Protein AF-X0XR09-F1 (afdb_monomer_lite)

Radius of gyration: 20.94 Å; chains: 1; bounding box: 61×45×63 Å

Sequence (260 aa):
LYNPIGNLLRQELKAWDKKGAKKGKITGTVVIENHWRDGYEAGRTAYFVNPGGDLATLKDAYELSYGNVVGFDKKANARVAIRVLTRDGDKAYDKEEVYDSVGRMLNQYIDATDDEGKKIGTVGIRVYYKSQNLGKRGYEEGRESYFIYEEEVVEDGKPVKKVKTTKLSEGQVVSWKDGNPLVRIDVYIKDRDESGKVKMEEGKPKYKILYSKVELYNTIGQLLSQEVPTEKYRKDKDGNKVSTIDERGKITGEKVMLDV

Secondary structure (DSSP, 8-state):
-B-TTS-B-EEEEEEE-TTHHHHSPEEEEEEEEEEEETTEEEEEEEEEEEEEEETTTTEEEEEEEEEEEEEE-TT-PEEEEEEEE-TTS-EEEEEEEEE-TTS-EEEEEEEEE-TTS-EEEEEEEEEEEEPPSSSSPPEEEEEEEEEEEEEEEEETTEEEEEEEEEEEEEEEEEEEETTEEEEEEEEEEE-B-TTSPBPEETTEE-EEEEEEEEEEE-TTS-EEEEEEE-HHHH--TTS---PPBPTTSPBPS-EEEEE-

Structure (mmCIF, N/CA/C/O backbone):
data_AF-X0XR09-F1
#
_entry.id   AF-X0XR09-F1
#
loop_
_atom_site.group_PDB
_atom_site.id
_atom_site.type_symbol
_atom_site.label_atom_id
_atom_site.label_alt_id
_atom_site.label_comp_id
_atom_site.label_asym_id
_atom_site.label_entity_id
_atom_site.label_seq_id
_atom_site.pdbx_PDB_ins_code
_atom_site.Cartn_x
_atom_site.Cartn_y
_atom_site.Cartn_z
_atom_site.occupancy
_atom_site.B_iso_or_equiv
_atom_site.auth_seq_id
_atom_site.auth_comp_id
_atom_site.auth_asym_id
_atom_site.auth_atom_id
_atom_site.pdbx_PDB_model_num
ATOM 1 N N . LEU A 1 1 ? 10.566 3.282 -20.036 1.00 56.25 1 LEU A N 1
ATOM 2 C CA . LEU A 1 1 ? 10.217 3.115 -21.461 1.00 56.25 1 LEU A CA 1
ATOM 3 C C . LEU A 1 1 ? 8.793 3.598 -21.683 1.00 56.25 1 LEU A C 1
ATOM 5 O O . LEU A 1 1 ? 7.912 3.181 -20.938 1.00 56.25 1 LEU A O 1
ATOM 9 N N . TYR A 1 2 ? 8.581 4.463 -22.671 1.00 56.25 2 TYR A N 1
ATOM 10 C CA . TYR A 1 2 ? 7.256 4.950 -23.060 1.00 56.25 2 TYR A CA 1
ATOM 11 C C . TYR A 1 2 ? 6.956 4.551 -24.509 1.00 56.25 2 TYR A C 1
ATOM 13 O O . TYR A 1 2 ? 7.891 4.409 -25.298 1.00 56.25 2 TYR A O 1
ATOM 21 N N . ASN A 1 3 ? 5.683 4.364 -24.859 1.00 53.25 3 ASN A N 1
ATOM 22 C CA . ASN A 1 3 ? 5.268 4.179 -26.251 1.00 53.25 3 ASN A CA 1
ATOM 23 C C . ASN A 1 3 ? 5.205 5.539 -26.994 1.00 53.25 3 ASN A C 1
ATOM 25 O O . ASN A 1 3 ? 5.297 6.591 -26.353 1.00 53.25 3 ASN A O 1
ATOM 29 N N . PRO A 1 4 ? 5.020 5.552 -28.330 1.00 45.97 4 PRO A N 1
ATOM 30 C CA . PRO A 1 4 ? 5.002 6.786 -29.126 1.00 45.97 4 PRO A CA 1
ATOM 31 C C . PRO A 1 4 ? 3.906 7.797 -28.759 1.00 45.97 4 PRO A C 1
ATOM 33 O O . PRO A 1 4 ? 4.033 8.970 -29.093 1.00 45.97 4 PRO A O 1
ATOM 36 N N . ILE A 1 5 ? 2.846 7.362 -28.072 1.00 53.16 5 ILE A N 1
ATOM 37 C CA . ILE A 1 5 ? 1.746 8.225 -27.613 1.00 53.16 5 ILE A CA 1
ATOM 38 C C . ILE A 1 5 ? 1.891 8.638 -26.138 1.00 53.16 5 ILE A C 1
ATOM 40 O O . ILE A 1 5 ? 0.991 9.258 -25.583 1.00 53.16 5 ILE A O 1
ATOM 44 N N . GLY A 1 6 ? 3.033 8.335 -25.506 1.00 45.25 6 GLY A N 1
ATOM 45 C CA . GLY A 1 6 ? 3.374 8.804 -24.161 1.00 45.25 6 GLY A CA 1
ATOM 46 C C . GLY A 1 6 ? 2.917 7.904 -23.011 1.00 45.25 6 GLY A C 1
ATOM 47 O O . GLY A 1 6 ? 2.983 8.324 -21.856 1.00 45.25 6 GLY A O 1
ATOM 48 N N . ASN A 1 7 ? 2.509 6.663 -23.282 1.00 51.28 7 ASN A N 1
ATOM 49 C CA . ASN A 1 7 ? 2.134 5.705 -22.241 1.00 51.28 7 ASN A CA 1
ATOM 50 C C . ASN A 1 7 ? 3.367 5.019 -21.653 1.00 51.28 7 ASN A C 1
ATOM 52 O O . ASN A 1 7 ? 4.226 4.553 -22.403 1.00 51.28 7 ASN A O 1
ATOM 56 N N . LEU A 1 8 ? 3.451 4.914 -20.323 1.00 61.66 8 LEU A N 1
ATOM 57 C CA . LEU A 1 8 ? 4.518 4.165 -19.657 1.00 61.66 8 LEU A CA 1
ATOM 58 C C . LEU A 1 8 ? 4.340 2.673 -19.965 1.00 61.66 8 LEU A C 1
ATOM 60 O O . LEU A 1 8 ? 3.347 2.080 -19.551 1.00 61.66 8 LEU A O 1
ATOM 64 N N . LEU A 1 9 ? 5.293 2.086 -20.690 1.00 66.50 9 LEU A N 1
ATOM 65 C CA . LEU A 1 9 ? 5.320 0.658 -21.024 1.00 66.50 9 LEU A CA 1
ATOM 66 C C . LEU A 1 9 ? 6.098 -0.150 -19.995 1.00 66.50 9 LEU A C 1
ATOM 68 O O . LEU A 1 9 ? 5.726 -1.264 -19.657 1.00 66.50 9 LEU A O 1
ATOM 72 N N . ARG A 1 10 ? 7.214 0.408 -19.527 1.00 75.88 10 ARG A N 1
ATOM 73 C CA . ARG A 1 10 ? 8.122 -0.298 -18.633 1.00 75.88 10 ARG A CA 1
ATOM 74 C C . ARG A 1 10 ? 8.880 0.664 -17.749 1.00 75.88 10 ARG A C 1
ATOM 76 O O . ARG A 1 10 ? 9.359 1.702 -18.217 1.00 75.88 10 ARG A O 1
ATOM 83 N N . GLN A 1 11 ? 9.028 0.304 -16.489 1.00 73.31 11 GLN A N 1
ATOM 84 C CA . GLN A 1 11 ? 9.814 1.029 -15.511 1.00 73.31 11 GLN A CA 1
ATOM 85 C C . GLN A 1 11 ? 10.859 0.101 -14.910 1.00 73.31 11 GLN A C 1
ATOM 87 O O . GLN A 1 11 ? 10.586 -1.059 -14.634 1.00 73.31 11 GLN A O 1
ATOM 92 N N . GLU A 1 12 ? 12.056 0.633 -14.698 1.00 79.19 12 GLU A N 1
ATOM 93 C CA . GLU A 1 12 ? 13.165 -0.097 -14.098 1.00 79.19 12 GLU A CA 1
ATOM 94 C C . GLU A 1 12 ? 13.654 0.689 -12.890 1.00 79.19 12 GLU A C 1
ATOM 96 O O . GLU A 1 12 ? 13.936 1.888 -12.977 1.00 79.19 12 GLU A O 1
ATOM 101 N N . LEU A 1 13 ? 13.710 0.019 -11.747 1.00 70.31 13 LEU A N 1
ATOM 102 C CA . LEU A 1 13 ? 14.034 0.602 -10.457 1.00 70.31 13 LEU A CA 1
ATOM 103 C C . LEU A 1 13 ? 15.152 -0.208 -9.828 1.00 70.31 13 LEU A C 1
ATOM 105 O O . LEU A 1 13 ? 14.988 -1.378 -9.497 1.00 70.31 13 LEU A O 1
ATOM 109 N N . LYS A 1 14 ? 16.308 0.422 -9.644 1.00 74.94 14 LYS A N 1
ATOM 110 C CA . LYS A 1 14 ? 17.434 -0.221 -8.967 1.00 74.94 14 LYS A CA 1
ATOM 111 C C . LYS A 1 14 ? 17.069 -0.469 -7.505 1.00 74.94 14 LYS A C 1
ATOM 113 O O . LYS A 1 14 ? 16.746 0.481 -6.790 1.00 74.94 14 LYS A O 1
ATOM 118 N N . ALA A 1 15 ? 17.158 -1.724 -7.081 1.00 73.19 15 ALA A N 1
ATOM 119 C CA . ALA A 1 15 ? 17.123 -2.101 -5.679 1.00 73.19 15 ALA A CA 1
ATOM 120 C C . ALA A 1 15 ? 18.530 -1.935 -5.102 1.00 73.19 15 ALA A C 1
ATOM 122 O O . ALA A 1 15 ? 19.523 -2.309 -5.732 1.00 73.19 15 ALA A O 1
ATOM 123 N N . TRP A 1 16 ? 18.620 -1.334 -3.923 1.00 68.50 16 TRP A N 1
ATOM 124 C CA . TRP A 1 16 ? 19.886 -1.059 -3.255 1.00 68.50 16 TRP A CA 1
ATOM 125 C C . TRP A 1 16 ? 19.949 -1.840 -1.955 1.00 68.50 16 TRP A C 1
ATOM 127 O O . TRP A 1 16 ? 18.923 -2.105 -1.335 1.00 68.50 16 TRP A O 1
ATOM 137 N N . ASP A 1 17 ? 21.160 -2.173 -1.519 1.00 67.56 17 ASP A N 1
ATOM 138 C CA . ASP A 1 17 ? 21.355 -2.628 -0.149 1.00 67.56 17 ASP A CA 1
ATOM 139 C C . ASP A 1 17 ? 20.977 -1.521 0.858 1.00 67.56 17 ASP A C 1
ATOM 141 O O . ASP A 1 17 ? 20.747 -0.359 0.506 1.00 67.56 17 ASP A O 1
ATOM 145 N N . LYS A 1 18 ? 20.980 -1.872 2.145 1.00 63.62 18 LYS A N 1
ATOM 146 C CA . LYS A 1 18 ? 20.643 -0.979 3.266 1.00 63.62 18 LYS A CA 1
ATOM 147 C C . LYS A 1 18 ? 21.401 0.355 3.326 1.00 63.62 18 LYS A C 1
ATOM 149 O O . LYS A 1 18 ? 21.027 1.250 4.080 1.00 63.62 18 LYS A O 1
ATOM 154 N N . LYS A 1 19 ? 22.494 0.527 2.572 1.00 55.22 19 LYS A N 1
ATOM 155 C CA . LYS A 1 19 ? 23.235 1.799 2.499 1.00 55.22 19 LYS A CA 1
ATOM 156 C C . LYS A 1 19 ? 22.642 2.770 1.465 1.00 55.22 19 LYS A C 1
ATOM 158 O O . LYS A 1 19 ? 23.077 3.924 1.416 1.00 55.22 19 LYS A O 1
ATOM 163 N N . GLY A 1 20 ? 21.656 2.334 0.677 1.00 54.81 20 GLY A N 1
ATOM 164 C CA . GLY A 1 20 ? 20.856 3.152 -0.236 1.00 54.81 20 GLY A CA 1
ATOM 165 C C . GLY A 1 20 ? 21.595 3.628 -1.492 1.00 54.81 20 GLY A C 1
ATOM 166 O O . GLY A 1 20 ? 22.766 3.335 -1.706 1.00 54.81 20 GLY A O 1
ATOM 167 N N . ALA A 1 21 ? 20.926 4.426 -2.327 1.00 56.56 21 ALA A N 1
ATOM 168 C CA . ALA A 1 21 ? 21.396 4.770 -3.676 1.00 56.56 21 ALA A CA 1
ATOM 169 C C . ALA A 1 21 ? 22.737 5.527 -3.766 1.00 56.56 21 ALA A C 1
ATOM 171 O O . ALA A 1 21 ? 23.396 5.490 -4.802 1.00 56.56 21 ALA A O 1
ATOM 172 N N . LYS A 1 22 ? 23.157 6.226 -2.702 1.00 59.97 22 LYS A N 1
ATOM 173 C CA . LYS A 1 22 ? 24.399 7.026 -2.697 1.00 59.97 22 LYS A CA 1
ATOM 174 C C . LYS A 1 22 ? 25.649 6.246 -2.288 1.00 59.97 22 LYS A C 1
ATOM 176 O O . LYS A 1 22 ? 26.751 6.662 -2.631 1.00 59.97 22 LYS A O 1
ATOM 181 N N . LYS A 1 23 ? 25.501 5.189 -1.483 1.00 66.75 23 LYS A N 1
ATOM 182 C CA . LYS A 1 23 ? 26.629 4.465 -0.857 1.00 66.75 23 LYS A CA 1
ATOM 183 C C . LYS A 1 23 ? 26.480 2.942 -0.880 1.00 66.75 23 LYS A C 1
ATOM 185 O O . LYS A 1 23 ? 27.402 2.238 -0.465 1.00 66.75 23 LYS A O 1
ATOM 190 N N . GLY A 1 24 ? 25.321 2.450 -1.289 1.00 69.38 24 GLY A N 1
ATOM 191 C CA . GLY A 1 24 ? 24.991 1.039 -1.360 1.00 69.38 24 GLY A CA 1
ATOM 192 C C . GLY A 1 24 ? 25.352 0.420 -2.688 1.00 69.38 24 GLY A C 1
ATOM 193 O O . GLY A 1 24 ? 25.608 1.099 -3.684 1.00 69.38 24 GLY A O 1
ATOM 194 N N . LYS A 1 25 ? 25.388 -0.905 -2.682 1.00 79.81 25 LYS A N 1
ATOM 195 C CA . LYS A 1 25 ? 25.493 -1.702 -3.894 1.00 79.81 25 LYS A CA 1
ATOM 196 C C . LYS A 1 25 ? 24.094 -1.996 -4.418 1.00 79.81 25 LYS A C 1
ATOM 198 O O . LYS A 1 25 ? 23.149 -2.135 -3.643 1.00 79.81 25 LYS A O 1
ATOM 203 N N . ILE A 1 26 ? 23.978 -2.092 -5.737 1.00 76.94 26 ILE A N 1
ATOM 204 C CA . ILE A 1 26 ? 22.752 -2.560 -6.380 1.00 76.94 26 ILE A CA 1
ATOM 205 C C . ILE A 1 26 ? 22.590 -4.043 -6.034 1.00 76.94 26 ILE A C 1
ATOM 207 O O . ILE A 1 26 ? 23.489 -4.841 -6.301 1.00 76.94 26 ILE A O 1
ATOM 211 N N . THR A 1 27 ? 21.463 -4.393 -5.425 1.00 80.44 27 THR A N 1
ATOM 212 C CA . THR A 1 27 ? 21.096 -5.765 -5.034 1.00 80.44 27 THR A CA 1
ATOM 213 C C . THR A 1 27 ? 20.155 -6.426 -6.030 1.00 80.44 27 THR A C 1
ATOM 215 O O . THR A 1 27 ? 19.880 -7.613 -5.903 1.00 80.44 27 THR A O 1
ATOM 218 N N . GLY A 1 28 ? 19.707 -5.686 -7.041 1.00 82.56 28 GLY A N 1
ATOM 219 C CA . GLY A 1 28 ? 18.888 -6.164 -8.146 1.00 82.56 28 GLY A CA 1
ATOM 220 C C . GLY A 1 28 ? 18.175 -5.002 -8.826 1.00 82.56 28 GLY A C 1
ATOM 221 O O . GLY A 1 28 ? 18.440 -3.833 -8.535 1.00 82.56 28 GLY A O 1
ATOM 222 N N . THR A 1 29 ? 17.260 -5.312 -9.734 1.00 80.44 29 THR A N 1
ATOM 223 C CA . THR A 1 29 ? 16.406 -4.315 -10.386 1.00 80.44 29 THR A CA 1
ATOM 224 C C . THR A 1 29 ? 14.967 -4.789 -10.361 1.00 80.44 29 THR A C 1
ATOM 226 O O . THR A 1 29 ? 14.661 -5.868 -10.855 1.00 80.44 29 THR A O 1
ATOM 229 N N . VAL A 1 30 ? 14.074 -3.971 -9.815 1.00 77.50 30 VAL A N 1
ATOM 230 C CA . VAL A 1 30 ? 12.638 -4.167 -9.974 1.00 77.50 30 VAL A CA 1
ATOM 231 C C . VAL A 1 30 ? 12.240 -3.661 -11.354 1.00 77.50 30 VAL A C 1
ATOM 233 O O . VAL A 1 30 ? 12.481 -2.499 -11.688 1.00 77.50 30 VAL A O 1
ATOM 236 N N . VAL A 1 31 ? 11.634 -4.528 -12.154 1.00 78.88 31 VAL A N 1
ATOM 237 C CA . VAL A 1 31 ? 11.077 -4.195 -13.463 1.00 78.88 31 VAL A CA 1
ATOM 238 C C . VAL A 1 31 ? 9.565 -4.236 -13.357 1.00 78.88 31 VAL A C 1
ATOM 240 O O . VAL A 1 31 ? 9.016 -5.232 -12.912 1.00 78.88 31 VAL A O 1
ATOM 243 N N . ILE A 1 32 ? 8.892 -3.169 -13.770 1.00 78.25 32 ILE A N 1
ATOM 244 C CA . ILE A 1 32 ? 7.433 -3.110 -13.861 1.00 78.25 32 ILE A CA 1
ATOM 245 C C . ILE A 1 32 ? 7.075 -2.962 -15.331 1.00 78.25 32 ILE A C 1
ATOM 247 O O . ILE A 1 32 ? 7.501 -2.001 -15.970 1.00 78.25 32 ILE A O 1
ATOM 251 N N . GLU A 1 33 ? 6.301 -3.897 -15.856 1.00 82.75 33 GLU A N 1
ATOM 252 C CA . GLU A 1 33 ? 5.781 -3.884 -17.217 1.00 82.75 33 GLU A CA 1
ATOM 253 C C . GLU A 1 33 ? 4.290 -3.583 -17.182 1.00 82.75 33 GLU A C 1
ATOM 255 O O . GLU A 1 33 ? 3.526 -4.268 -16.505 1.00 82.75 33 GLU A O 1
ATOM 260 N N . ASN A 1 34 ? 3.882 -2.546 -17.904 1.00 76.88 34 ASN A N 1
ATOM 261 C CA . ASN A 1 34 ? 2.489 -2.152 -18.026 1.00 76.88 34 ASN A CA 1
ATOM 262 C C . ASN A 1 34 ? 1.914 -2.738 -19.311 1.00 76.88 34 ASN A C 1
ATOM 264 O O . ASN A 1 34 ? 2.430 -2.514 -20.409 1.00 76.88 34 ASN A O 1
ATOM 268 N N . HIS A 1 35 ? 0.791 -3.425 -19.169 1.00 81.88 35 HIS A N 1
ATOM 269 C CA . HIS A 1 35 ? 0.040 -4.010 -20.267 1.00 81.88 35 HIS A CA 1
ATOM 270 C C . HIS A 1 35 ? -1.008 -3.008 -20.723 1.00 81.88 35 HIS A C 1
ATOM 272 O O . HIS A 1 35 ? -1.754 -2.484 -19.902 1.00 81.88 35 HIS A O 1
ATOM 278 N N . TRP A 1 36 ? -1.082 -2.739 -22.025 1.00 74.62 36 TRP A N 1
ATOM 279 C CA . TRP A 1 36 ? -2.038 -1.794 -22.603 1.00 74.62 36 TRP A CA 1
ATOM 280 C C . TRP A 1 36 ? -2.974 -2.513 -23.571 1.00 74.62 36 TRP A C 1
ATOM 282 O O . TRP A 1 36 ? -2.530 -3.328 -24.379 1.00 74.62 36 TRP A O 1
ATOM 292 N N . ARG A 1 37 ? -4.265 -2.184 -23.514 1.00 74.19 37 ARG A N 1
ATOM 293 C CA . ARG A 1 37 ? -5.287 -2.654 -24.456 1.00 74.19 37 ARG A CA 1
ATOM 294 C C . ARG A 1 37 ? -6.179 -1.475 -24.834 1.00 74.19 37 ARG A C 1
ATOM 296 O O . ARG A 1 37 ? -6.610 -0.727 -23.965 1.00 74.19 37 ARG A O 1
ATOM 303 N N . ASP A 1 38 ? -6.404 -1.292 -26.133 1.00 74.25 38 ASP A N 1
ATOM 304 C CA . ASP A 1 38 ? -7.306 -0.272 -26.691 1.00 74.25 38 ASP A CA 1
ATOM 305 C C . ASP A 1 38 ? -7.059 1.160 -26.174 1.00 74.25 38 ASP A C 1
ATOM 307 O O . ASP A 1 38 ? -7.982 1.947 -25.999 1.00 74.25 38 ASP A O 1
ATOM 311 N N . GLY A 1 39 ? -5.792 1.508 -25.920 1.00 63.88 39 GLY A N 1
ATOM 312 C CA . GLY A 1 39 ? -5.396 2.842 -25.453 1.00 63.88 39 GLY A CA 1
ATOM 313 C C . GLY A 1 39 ? -5.453 3.055 -23.935 1.00 63.88 39 GLY A C 1
ATOM 314 O O . GLY A 1 39 ? -5.086 4.138 -23.485 1.00 63.88 39 GLY A O 1
ATOM 315 N N . TYR A 1 40 ? -5.817 2.039 -23.147 1.00 66.00 40 TYR A N 1
ATOM 316 C CA . TYR A 1 40 ? -5.866 2.096 -21.679 1.00 66.00 40 TYR A CA 1
ATOM 317 C C . TYR A 1 40 ? -4.925 1.064 -21.039 1.00 66.00 40 TYR A C 1
ATOM 319 O O . TYR A 1 40 ? -4.637 0.022 -21.636 1.00 66.00 40 TYR A O 1
ATOM 327 N N . GLU A 1 41 ? -4.425 1.350 -19.830 1.00 68.50 41 GLU A N 1
ATOM 328 C CA . GLU A 1 41 ? -3.675 0.368 -19.036 1.00 68.50 41 GLU A CA 1
ATOM 329 C C . GLU A 1 41 ? -4.635 -0.778 -18.696 1.00 68.50 41 GLU A C 1
ATOM 331 O O . GLU A 1 41 ? -5.680 -0.559 -18.095 1.00 68.50 41 GLU A O 1
ATOM 336 N N . ALA A 1 42 ? -4.314 -1.988 -19.136 1.00 77.19 42 ALA A N 1
ATOM 337 C CA . ALA A 1 42 ? -5.084 -3.205 -18.906 1.00 77.19 42 ALA A CA 1
ATOM 338 C C . ALA A 1 42 ? -4.586 -3.972 -17.675 1.00 77.19 42 ALA A C 1
ATOM 340 O O . ALA A 1 42 ? -5.335 -4.745 -17.077 1.00 77.19 42 ALA A O 1
ATOM 341 N N . GLY A 1 43 ? -3.333 -3.753 -17.282 1.00 79.44 43 GLY A N 1
ATOM 342 C CA . GLY A 1 43 ? -2.713 -4.431 -16.158 1.00 79.44 43 GLY A CA 1
ATOM 343 C C . GLY A 1 43 ? -1.237 -4.097 -16.022 1.00 79.44 43 GLY A C 1
ATOM 344 O O . GLY A 1 43 ? -0.688 -3.306 -16.788 1.00 79.44 43 GLY A O 1
ATOM 345 N N . ARG A 1 44 ? -0.584 -4.737 -15.056 1.00 83.88 44 ARG A N 1
ATOM 346 C CA . ARG A 1 44 ? 0.859 -4.622 -14.842 1.00 83.88 44 ARG A CA 1
ATOM 347 C C . ARG A 1 44 ? 1.437 -5.899 -14.260 1.00 83.88 44 ARG A C 1
ATOM 349 O O . ARG A 1 44 ? 0.766 -6.571 -13.481 1.00 83.88 44 ARG A O 1
ATOM 356 N N . THR A 1 45 ? 2.694 -6.169 -14.567 1.00 87.25 45 THR A N 1
ATOM 357 C CA . THR A 1 45 ? 3.475 -7.224 -13.920 1.00 87.25 45 THR A CA 1
ATOM 358 C C . THR A 1 45 ? 4.767 -6.633 -13.386 1.00 87.25 45 THR A C 1
ATOM 360 O O . THR A 1 45 ? 5.394 -5.807 -14.041 1.00 87.25 45 THR A O 1
ATOM 363 N N . ALA A 1 46 ? 5.150 -7.015 -12.174 1.00 84.81 46 ALA A N 1
ATOM 364 C CA . ALA A 1 46 ? 6.397 -6.610 -11.553 1.00 84.81 46 ALA A CA 1
ATOM 365 C C . ALA A 1 46 ? 7.298 -7.827 -11.364 1.00 84.81 46 ALA A C 1
ATOM 367 O O . ALA A 1 46 ? 6.842 -8.875 -10.917 1.00 84.81 46 ALA A O 1
ATOM 368 N N . TYR A 1 47 ? 8.581 -7.651 -11.639 1.00 87.44 47 TYR A N 1
ATOM 369 C CA . TYR A 1 47 ? 9.631 -8.652 -11.525 1.00 87.44 47 TYR A CA 1
ATOM 370 C C . TYR A 1 47 ? 10.783 -8.097 -10.698 1.00 87.44 47 TYR A C 1
ATOM 372 O O . TYR A 1 47 ? 11.047 -6.895 -10.725 1.00 87.44 47 TYR A O 1
ATOM 380 N N . PHE A 1 48 ? 11.513 -8.970 -10.015 1.00 85.06 48 PHE A N 1
ATOM 381 C CA . PHE A 1 48 ? 12.825 -8.662 -9.466 1.00 85.06 48 PHE A CA 1
ATOM 382 C C . PHE A 1 48 ? 13.889 -9.401 -10.269 1.00 85.06 48 PHE A C 1
ATOM 384 O O . PHE A 1 48 ? 13.928 -10.628 -10.268 1.00 85.06 48 PHE A O 1
ATOM 391 N N . VAL A 1 49 ? 14.767 -8.654 -10.928 1.00 88.56 49 VAL A N 1
ATOM 392 C CA . VAL A 1 49 ? 15.911 -9.175 -11.680 1.00 88.56 49 VAL A CA 1
ATOM 393 C C . VAL A 1 49 ? 17.139 -9.164 -10.775 1.00 88.56 49 VAL A C 1
ATOM 395 O O . VAL A 1 49 ? 17.520 -8.112 -10.248 1.00 88.56 49 VAL A O 1
ATOM 398 N N . ASN A 1 50 ? 17.762 -10.328 -10.580 1.00 88.06 50 ASN A N 1
ATOM 399 C CA . ASN A 1 50 ? 18.945 -10.460 -9.730 1.00 88.06 50 ASN A CA 1
ATOM 400 C C . ASN A 1 50 ? 20.158 -9.684 -10.292 1.00 88.06 50 ASN A C 1
ATOM 402 O O . ASN A 1 50 ? 20.216 -9.394 -11.491 1.00 88.06 50 ASN A O 1
ATOM 406 N N . PRO A 1 51 ? 21.165 -9.350 -9.460 1.00 86.69 51 PRO A N 1
ATOM 407 C CA . PRO A 1 51 ? 22.406 -8.746 -9.936 1.00 86.69 51 PRO A CA 1
ATOM 408 C C . PRO A 1 51 ? 23.070 -9.617 -11.006 1.00 86.69 51 PRO A C 1
ATOM 410 O O . PRO A 1 51 ? 23.355 -10.785 -10.763 1.00 86.69 51 PRO A O 1
ATOM 413 N N . GLY A 1 52 ? 23.333 -9.038 -12.179 1.00 84.44 52 GLY A N 1
ATOM 414 C CA . GLY A 1 52 ? 23.909 -9.756 -13.322 1.00 84.44 52 GLY A CA 1
ATOM 415 C C . GLY A 1 52 ? 22.888 -10.438 -14.241 1.00 84.44 52 GLY A C 1
ATOM 416 O O . GLY A 1 52 ? 23.292 -10.932 -15.290 1.00 84.44 52 GLY A O 1
ATOM 417 N N . GLY A 1 53 ? 21.597 -10.423 -13.892 1.00 86.75 53 GLY A N 1
ATOM 418 C CA . GLY A 1 53 ? 20.513 -10.845 -14.780 1.00 86.75 53 GLY A CA 1
ATOM 419 C C . GLY A 1 53 ? 20.300 -9.877 -15.949 1.00 86.75 53 GLY A C 1
ATOM 420 O O . GLY A 1 53 ? 20.721 -8.716 -15.908 1.00 86.75 53 GLY A O 1
ATOM 421 N N . ASP A 1 54 ? 19.639 -10.355 -17.001 1.00 89.44 54 ASP A N 1
ATOM 422 C CA . ASP A 1 54 ? 19.345 -9.554 -18.192 1.00 89.44 54 ASP A CA 1
ATOM 423 C C . ASP A 1 54 ? 17.978 -8.886 -18.051 1.00 89.44 54 ASP A C 1
ATOM 425 O O . ASP A 1 54 ? 16.941 -9.546 -17.998 1.00 89.44 54 ASP A O 1
ATOM 429 N N . LEU A 1 55 ? 17.978 -7.554 -18.019 1.00 87.88 55 LEU A N 1
ATOM 430 C CA . LEU A 1 55 ? 16.758 -6.763 -17.933 1.00 87.88 55 LEU A CA 1
ATOM 431 C C . LEU A 1 55 ? 15.875 -6.971 -19.167 1.00 87.88 55 LEU A C 1
ATOM 433 O O . LEU A 1 55 ? 14.666 -7.121 -19.013 1.00 87.88 55 LEU A O 1
ATOM 437 N N . ALA A 1 56 ? 16.440 -7.005 -20.374 1.00 84.81 56 ALA A N 1
ATOM 438 C CA . ALA A 1 56 ? 15.654 -7.037 -21.605 1.00 84.81 56 ALA A CA 1
ATOM 439 C C . ALA A 1 56 ? 14.858 -8.340 -21.748 1.00 84.81 56 ALA A C 1
ATOM 441 O O . ALA A 1 56 ? 13.714 -8.314 -22.193 1.00 84.81 56 ALA A O 1
ATOM 442 N N . THR A 1 57 ? 15.453 -9.462 -21.341 1.00 88.94 57 THR A N 1
ATOM 443 C CA . THR A 1 57 ? 14.836 -10.794 -21.423 1.00 88.94 57 THR A CA 1
ATOM 444 C C . THR A 1 57 ? 14.249 -11.284 -20.099 1.00 88.94 57 THR A C 1
ATOM 446 O O . THR A 1 57 ? 13.672 -12.367 -20.063 1.00 88.94 57 THR A O 1
ATOM 449 N N . LEU A 1 58 ? 14.390 -10.506 -19.016 1.00 88.50 58 LEU A N 1
ATOM 450 C CA . LEU A 1 58 ? 14.051 -10.899 -17.642 1.00 88.50 58 LEU A CA 1
ATOM 451 C C . LEU A 1 58 ? 14.744 -12.202 -17.200 1.00 88.50 58 LEU A C 1
ATOM 453 O O . LEU A 1 58 ? 14.223 -12.958 -16.380 1.00 88.50 58 LEU A O 1
ATOM 457 N N . LYS A 1 59 ? 15.943 -12.474 -17.729 1.00 90.25 59 LYS A N 1
ATOM 458 C CA . LYS A 1 59 ? 16.737 -13.634 -17.317 1.00 90.25 59 LYS A CA 1
ATOM 459 C C . LYS A 1 59 ? 17.180 -13.474 -15.862 1.00 90.25 59 LYS A C 1
ATOM 461 O O . LYS A 1 59 ? 17.627 -12.400 -15.462 1.00 90.25 59 LYS A O 1
ATOM 466 N N . ASP A 1 60 ? 17.100 -14.566 -15.103 1.00 88.62 60 ASP A N 1
ATOM 467 C CA . ASP A 1 60 ? 17.388 -14.616 -13.664 1.00 88.62 60 ASP A CA 1
ATOM 468 C C . ASP A 1 60 ? 16.495 -13.667 -12.845 1.00 88.62 60 ASP A C 1
ATOM 470 O O . ASP A 1 60 ? 16.920 -13.096 -11.834 1.00 88.62 60 ASP A O 1
ATOM 474 N N . ALA A 1 61 ? 15.247 -13.498 -13.289 1.00 89.75 61 ALA A N 1
ATOM 475 C CA . ALA A 1 61 ? 14.213 -12.765 -12.579 1.00 89.75 61 ALA A CA 1
ATOM 476 C C . ALA A 1 61 ? 13.198 -13.700 -11.910 1.00 89.75 61 ALA A C 1
ATOM 478 O O . ALA A 1 61 ? 12.995 -14.832 -12.347 1.00 89.75 61 ALA A O 1
ATOM 479 N N . TYR A 1 62 ? 12.527 -13.202 -10.875 1.00 89.19 62 TYR A N 1
ATOM 480 C CA . TYR A 1 62 ? 11.312 -13.808 -10.330 1.00 89.19 62 TYR A CA 1
ATOM 481 C C . TYR A 1 62 ? 10.183 -12.780 -10.311 1.00 89.19 62 TYR A C 1
ATOM 483 O O . TYR A 1 62 ? 10.416 -11.577 -10.165 1.00 89.19 62 TYR A O 1
ATOM 491 N N . GLU A 1 63 ? 8.957 -13.249 -10.508 1.00 89.62 63 GLU A N 1
ATOM 492 C CA . GLU A 1 63 ? 7.772 -12.399 -10.521 1.00 89.62 63 GLU A CA 1
ATOM 493 C C . GLU A 1 63 ? 7.393 -11.990 -9.091 1.00 89.62 63 GLU A C 1
ATOM 495 O O . GLU A 1 63 ? 7.308 -12.822 -8.194 1.00 89.62 63 GLU A O 1
ATOM 500 N N . LEU A 1 64 ? 7.191 -10.692 -8.874 1.00 82.31 64 LEU A N 1
ATOM 501 C CA . LEU A 1 64 ? 6.780 -10.111 -7.594 1.00 82.31 64 LEU A CA 1
ATOM 502 C C . LEU A 1 64 ? 5.266 -9.958 -7.506 1.00 82.31 64 LEU A C 1
ATOM 504 O O . LEU A 1 64 ? 4.678 -10.097 -6.434 1.00 82.31 64 LEU A O 1
ATOM 508 N N . SER A 1 65 ? 4.631 -9.590 -8.616 1.00 85.56 65 SER A N 1
ATOM 509 C CA . SER A 1 65 ? 3.190 -9.383 -8.657 1.00 85.56 65 SER A CA 1
ATOM 510 C C . SER A 1 65 ? 2.676 -9.278 -10.078 1.00 85.56 65 SER A C 1
ATOM 512 O O . SER A 1 65 ? 3.362 -8.712 -10.924 1.00 85.56 65 SER A O 1
ATOM 514 N N . TYR A 1 66 ? 1.418 -9.631 -10.287 1.00 90.75 66 TYR A N 1
ATOM 515 C CA . TYR A 1 66 ? 0.686 -9.321 -11.509 1.00 90.75 66 TYR A CA 1
ATOM 516 C C . TYR A 1 66 ? -0.686 -8.758 -11.167 1.00 90.75 66 TYR A C 1
ATOM 518 O O . TYR A 1 66 ? -1.280 -9.102 -10.145 1.00 90.75 66 TYR A O 1
ATOM 526 N N . GLY A 1 67 ? -1.212 -7.885 -12.015 1.00 87.75 67 GLY A N 1
ATOM 527 C CA . GLY A 1 67 ? -2.521 -7.298 -11.800 1.00 87.75 67 GLY A CA 1
ATOM 528 C C . GLY A 1 67 ? -3.213 -6.869 -13.075 1.00 87.75 67 GLY A C 1
ATOM 529 O O . GLY A 1 67 ? -2.569 -6.592 -14.082 1.00 87.75 67 GLY A O 1
ATOM 530 N N . ASN A 1 68 ? -4.539 -6.808 -13.002 1.00 90.44 68 ASN A N 1
ATOM 531 C CA . ASN A 1 68 ? -5.419 -6.442 -14.106 1.00 90.44 68 ASN A CA 1
ATOM 532 C C . ASN A 1 68 ? -6.396 -5.356 -13.665 1.00 90.44 68 ASN A C 1
ATOM 534 O O . ASN A 1 68 ? -6.847 -5.342 -12.515 1.00 90.44 68 ASN A O 1
ATOM 538 N N . VAL A 1 69 ? -6.768 -4.478 -14.594 1.00 86.69 69 VAL A N 1
ATOM 539 C CA . VAL A 1 69 ? -7.883 -3.556 -14.382 1.00 86.69 69 VAL A CA 1
ATOM 540 C C . VAL A 1 69 ? -9.176 -4.362 -14.305 1.00 86.69 69 VAL A C 1
ATOM 542 O O . VAL A 1 69 ? -9.541 -5.070 -15.240 1.00 86.69 69 VAL A O 1
ATOM 545 N N . VAL A 1 70 ? -9.872 -4.252 -13.176 1.00 90.69 70 VAL A N 1
ATOM 546 C CA . VAL A 1 70 ? -11.147 -4.941 -12.914 1.00 90.69 70 VAL A CA 1
ATOM 547 C C . VAL A 1 70 ? -12.362 -4.049 -13.158 1.00 90.69 70 VAL A C 1
ATOM 549 O O . VAL A 1 70 ? -13.495 -4.523 -13.151 1.00 90.69 70 VAL A O 1
ATOM 552 N N . GLY A 1 71 ? -12.145 -2.754 -13.376 1.00 88.81 71 GLY A N 1
ATOM 553 C CA . GLY A 1 71 ? -13.189 -1.808 -13.746 1.00 88.81 71 GLY A CA 1
ATOM 554 C C . GLY A 1 71 ? -12.839 -0.379 -13.364 1.00 88.81 71 GLY A C 1
ATOM 555 O O . GLY A 1 71 ? -11.711 -0.078 -12.979 1.00 88.81 71 GLY A O 1
ATOM 556 N N . PHE A 1 72 ? -13.840 0.492 -13.437 1.00 88.12 72 PHE A N 1
ATOM 557 C CA . PHE A 1 72 ? -13.727 1.892 -13.049 1.00 88.12 72 PHE A CA 1
ATOM 558 C C . PHE A 1 72 ? -14.746 2.219 -11.958 1.00 88.12 72 PHE A C 1
ATOM 560 O O . PHE A 1 72 ? -15.852 1.674 -11.945 1.00 88.12 72 PHE A O 1
ATOM 567 N N . ASP A 1 73 ? -14.374 3.082 -11.015 1.00 85.81 73 ASP A N 1
ATOM 568 C CA . ASP A 1 73 ? -15.314 3.587 -10.016 1.00 85.81 73 ASP A CA 1
ATOM 569 C C . ASP A 1 73 ? -16.247 4.669 -10.604 1.00 85.81 73 ASP A C 1
ATOM 571 O O . ASP A 1 73 ? -16.140 5.074 -11.763 1.00 85.81 73 ASP A O 1
ATOM 575 N N . LYS A 1 74 ? -17.173 5.184 -9.784 1.00 86.38 74 LYS A N 1
ATOM 576 C CA . LYS A 1 74 ? -18.131 6.231 -10.196 1.00 86.38 74 LYS A CA 1
ATOM 577 C C . LYS A 1 74 ? -17.474 7.551 -10.632 1.00 86.38 74 LYS A C 1
ATOM 579 O O . LYS A 1 74 ? -18.157 8.400 -11.194 1.00 86.38 74 LYS A O 1
ATOM 584 N N . LYS A 1 75 ? -16.189 7.754 -10.335 1.00 85.88 75 LYS A N 1
ATOM 585 C CA . LYS A 1 75 ? -15.389 8.926 -10.712 1.00 85.88 75 LYS A CA 1
ATOM 586 C C . LYS A 1 75 ? -14.443 8.622 -11.882 1.00 85.88 75 LYS A C 1
ATOM 588 O O . LYS A 1 75 ? -13.569 9.435 -12.160 1.00 85.88 75 LYS A O 1
ATOM 593 N N . ALA A 1 76 ? -14.624 7.482 -12.554 1.00 84.06 76 ALA A N 1
ATOM 594 C CA . ALA A 1 76 ? -13.758 6.981 -13.617 1.00 84.06 76 ALA A CA 1
ATOM 595 C C . ALA A 1 76 ? -12.306 6.711 -13.173 1.00 84.06 76 ALA A C 1
ATOM 597 O O . ALA A 1 76 ? -11.394 6.707 -13.998 1.00 84.06 76 ALA A O 1
ATOM 598 N N . ASN A 1 77 ? -12.081 6.449 -11.881 1.00 83.19 77 ASN A N 1
ATOM 599 C CA . ASN A 1 77 ? -10.789 5.974 -11.393 1.00 83.19 77 ASN A CA 1
ATOM 600 C C . ASN A 1 77 ? -10.643 4.484 -11.710 1.00 83.19 77 ASN A C 1
ATOM 602 O O . ASN A 1 77 ? -11.577 3.711 -11.480 1.00 83.19 77 ASN A O 1
ATOM 606 N N . ALA A 1 78 ? -9.478 4.072 -12.203 1.00 83.19 78 ALA A N 1
ATOM 607 C CA . ALA A 1 78 ? -9.193 2.678 -12.516 1.00 83.19 78 ALA A CA 1
ATOM 608 C C . ALA A 1 78 ? -9.046 1.858 -11.229 1.00 83.19 78 ALA A C 1
ATOM 610 O O . ALA A 1 78 ? -8.323 2.250 -10.315 1.00 83.19 78 ALA A O 1
ATOM 611 N N . ARG A 1 79 ? -9.711 0.705 -11.164 1.00 89.06 79 ARG A N 1
ATOM 612 C CA . ARG A 1 79 ? -9.560 -0.289 -10.096 1.00 89.06 79 ARG A CA 1
ATOM 613 C C . ARG A 1 79 ? -8.721 -1.440 -10.622 1.00 89.06 79 ARG A C 1
ATOM 615 O O . ARG A 1 79 ? -9.059 -2.020 -11.653 1.00 89.06 79 ARG A O 1
ATOM 622 N N . VAL A 1 80 ? -7.652 -1.779 -9.917 1.00 85.25 80 VAL A N 1
ATOM 623 C CA . VAL A 1 80 ? -6.671 -2.788 -10.324 1.00 85.25 80 VAL A CA 1
ATOM 624 C C . VAL A 1 80 ? -6.595 -3.858 -9.247 1.00 85.25 80 VAL A C 1
ATOM 626 O O . VAL A 1 80 ? -6.200 -3.564 -8.122 1.00 85.25 80 VAL A O 1
ATOM 629 N N . ALA A 1 81 ? -6.950 -5.096 -9.583 1.00 90.19 81 ALA A N 1
ATOM 630 C CA . ALA A 1 81 ? -6.713 -6.238 -8.706 1.00 90.19 81 ALA A CA 1
ATOM 631 C C . ALA A 1 81 ? -5.308 -6.776 -8.968 1.00 90.19 81 ALA A C 1
ATOM 633 O O . ALA A 1 81 ? -4.956 -7.041 -10.117 1.00 90.19 81 ALA A O 1
ATOM 634 N N . ILE A 1 82 ? -4.511 -6.921 -7.914 1.00 86.12 82 ILE A N 1
ATOM 635 C CA . ILE A 1 82 ? -3.102 -7.302 -7.970 1.00 86.12 82 ILE A CA 1
ATOM 636 C C . ILE A 1 82 ? -2.885 -8.493 -7.042 1.00 86.12 82 ILE A C 1
ATOM 638 O O . ILE A 1 82 ? -3.190 -8.422 -5.852 1.00 86.12 82 ILE A O 1
ATOM 642 N N . ARG A 1 83 ? -2.296 -9.561 -7.571 1.00 88.06 83 ARG A N 1
ATOM 643 C CA . ARG A 1 83 ? -1.750 -10.658 -6.779 1.00 88.06 83 ARG A CA 1
ATOM 644 C C . ARG A 1 83 ? -0.276 -10.411 -6.524 1.00 88.06 83 ARG A C 1
ATOM 646 O O . ARG A 1 83 ? 0.476 -10.172 -7.465 1.00 88.06 83 ARG A O 1
ATOM 653 N N . VAL A 1 84 ? 0.130 -10.489 -5.265 1.00 82.44 84 VAL A N 1
ATOM 654 C CA . VAL A 1 84 ? 1.528 -10.416 -4.840 1.00 82.44 84 VAL A CA 1
ATOM 655 C C . VAL A 1 84 ? 2.027 -11.822 -4.544 1.00 82.44 84 VAL A C 1
ATOM 657 O O . VAL A 1 84 ? 1.319 -12.627 -3.934 1.00 82.44 84 VAL A O 1
ATOM 660 N N . LEU A 1 85 ? 3.241 -12.109 -4.997 1.00 80.12 85 LEU A N 1
ATOM 661 C CA . LEU A 1 85 ? 3.864 -13.421 -4.924 1.00 80.12 85 LEU A CA 1
ATOM 662 C C . LEU A 1 85 ? 5.022 -13.422 -3.924 1.00 80.12 85 LEU A C 1
ATOM 664 O O . LEU A 1 85 ? 5.659 -12.397 -3.668 1.00 80.12 85 LEU A O 1
ATOM 668 N N . THR A 1 86 ? 5.284 -14.585 -3.340 1.00 77.38 86 THR A N 1
ATOM 669 C CA . THR A 1 86 ? 6.530 -14.866 -2.634 1.00 77.38 86 THR A CA 1
ATOM 670 C C . THR A 1 86 ? 7.658 -15.032 -3.651 1.00 77.38 86 THR A C 1
ATOM 672 O O . THR A 1 86 ? 7.434 -15.142 -4.857 1.00 77.38 86 THR A O 1
ATOM 675 N N . ARG A 1 87 ? 8.899 -15.095 -3.165 1.00 74.56 87 ARG A N 1
ATOM 676 C CA . ARG A 1 87 ? 10.065 -15.350 -4.021 1.00 74.56 87 ARG A CA 1
ATOM 677 C C . ARG A 1 87 ? 9.969 -16.677 -4.784 1.00 74.56 87 ARG A C 1
ATOM 679 O O . ARG A 1 87 ? 10.500 -16.770 -5.886 1.00 74.56 87 ARG A O 1
ATOM 686 N N . ASP A 1 88 ? 9.295 -17.663 -4.201 1.00 81.81 88 ASP A N 1
ATOM 687 C CA . ASP A 1 88 ? 9.132 -19.001 -4.773 1.00 81.81 88 ASP A CA 1
ATOM 688 C C . ASP A 1 88 ? 7.954 -19.076 -5.764 1.00 81.81 88 ASP A C 1
ATOM 690 O O . ASP A 1 88 ? 7.726 -20.110 -6.386 1.00 81.81 88 ASP A O 1
ATOM 694 N N . GLY A 1 89 ? 7.227 -17.966 -5.953 1.00 81.00 89 GLY A N 1
ATOM 695 C CA . GLY A 1 89 ? 6.091 -17.861 -6.871 1.00 81.00 89 GLY A CA 1
ATOM 696 C C . GLY A 1 89 ? 4.739 -18.204 -6.243 1.00 81.00 89 GLY A C 1
ATOM 697 O O . GLY A 1 89 ? 3.713 -18.100 -6.917 1.00 81.00 89 GLY A O 1
ATOM 698 N N . ASP A 1 90 ? 4.706 -18.562 -4.958 1.00 82.12 90 ASP A N 1
ATOM 699 C CA . ASP A 1 90 ? 3.455 -18.790 -4.237 1.00 82.12 90 ASP A CA 1
ATOM 700 C C . ASP A 1 90 ? 2.707 -17.481 -3.995 1.00 82.12 90 ASP A C 1
ATOM 702 O O . ASP A 1 90 ? 3.290 -16.400 -3.919 1.00 82.12 90 ASP A O 1
ATOM 706 N N . LYS A 1 91 ? 1.388 -17.557 -3.816 1.00 85.94 91 LYS A N 1
ATOM 707 C CA . LYS A 1 91 ? 0.596 -16.378 -3.455 1.00 85.94 91 LYS A CA 1
ATOM 708 C C . LYS A 1 91 ? 0.978 -15.898 -2.052 1.00 85.94 91 LYS A C 1
ATOM 710 O O . LYS A 1 91 ? 0.725 -16.602 -1.080 1.00 85.94 91 LYS A O 1
ATOM 715 N N . ALA A 1 92 ? 1.476 -14.667 -1.948 1.00 78.19 92 ALA A N 1
ATOM 716 C CA . ALA A 1 92 ? 1.661 -13.990 -0.668 1.00 78.19 92 ALA A CA 1
ATOM 717 C C . ALA A 1 92 ? 0.340 -13.372 -0.186 1.00 78.19 92 ALA A C 1
ATOM 719 O O . ALA A 1 92 ? -0.135 -13.681 0.901 1.00 78.19 92 ALA A O 1
ATOM 720 N N . TYR A 1 93 ? -0.276 -12.517 -1.007 1.00 81.31 93 TYR A N 1
ATOM 721 C CA . TYR A 1 93 ? -1.583 -11.911 -0.736 1.00 81.31 93 TYR A CA 1
ATOM 722 C C . TYR A 1 93 ? -2.181 -11.305 -2.011 1.00 81.31 93 TYR A C 1
ATOM 724 O O . TYR A 1 93 ? -1.481 -11.073 -2.997 1.00 81.31 93 TYR A O 1
ATOM 732 N N . ASP A 1 94 ? -3.481 -11.026 -1.979 1.00 84.69 94 ASP A N 1
ATOM 733 C CA . ASP A 1 94 ? -4.170 -10.258 -3.014 1.00 84.69 94 ASP A CA 1
ATOM 734 C C . ASP A 1 94 ? -4.456 -8.842 -2.479 1.00 84.69 94 ASP A C 1
ATOM 736 O O . ASP A 1 94 ? -4.734 -8.650 -1.291 1.00 84.69 94 ASP A O 1
ATOM 740 N N . LYS A 1 95 ? -4.375 -7.837 -3.350 1.00 86.12 95 LYS A N 1
ATOM 741 C CA . LYS A 1 95 ? -4.735 -6.449 -3.045 1.00 86.12 95 LYS A CA 1
ATOM 742 C C . LYS A 1 95 ? -5.496 -5.814 -4.201 1.00 86.12 95 LYS A C 1
ATOM 744 O O . LYS A 1 95 ? -5.337 -6.206 -5.353 1.00 86.12 95 LYS A O 1
ATOM 749 N N . GLU A 1 96 ? -6.281 -4.791 -3.906 1.00 89.19 96 GLU A N 1
ATOM 750 C CA . GLU A 1 96 ? -6.881 -3.915 -4.909 1.00 89.19 96 GLU A CA 1
ATOM 751 C C . GLU A 1 96 ? -6.321 -2.504 -4.754 1.00 89.19 96 GLU A C 1
ATOM 753 O O . GLU A 1 96 ? -6.228 -1.990 -3.645 1.00 89.19 96 GLU A O 1
ATOM 758 N N . GLU A 1 97 ? -5.967 -1.855 -5.855 1.00 86.38 97 GLU A N 1
ATOM 759 C CA . GLU A 1 97 ? -5.536 -0.460 -5.878 1.00 86.38 97 GLU A CA 1
ATOM 760 C C . GLU A 1 97 ? -6.455 0.368 -6.775 1.00 86.38 97 GLU A C 1
ATOM 762 O O . GLU A 1 97 ? -6.928 -0.097 -7.810 1.00 86.38 97 GLU A O 1
ATOM 767 N N . VAL A 1 98 ? -6.711 1.611 -6.379 1.00 83.12 98 VAL A N 1
ATOM 768 C CA . VAL A 1 98 ? -7.551 2.555 -7.118 1.00 83.12 98 VAL A CA 1
ATOM 769 C C . VAL A 1 98 ? -6.690 3.720 -7.565 1.00 83.12 98 VAL A C 1
ATOM 771 O O . VAL A 1 98 ? -6.071 4.370 -6.725 1.00 83.12 98 VAL A O 1
ATOM 774 N N . TYR A 1 99 ? -6.684 4.007 -8.860 1.00 79.06 99 TYR A N 1
ATOM 775 C CA . TYR A 1 99 ? -5.861 5.033 -9.490 1.00 79.06 99 TYR A CA 1
ATOM 776 C C . TYR A 1 99 ? -6.711 6.108 -10.151 1.00 79.06 99 TYR A C 1
ATOM 778 O O . TYR A 1 99 ? -7.692 5.795 -10.820 1.00 79.06 99 TYR A O 1
ATOM 786 N N . ASP A 1 100 ? -6.318 7.371 -10.014 1.00 71.75 100 ASP A N 1
ATOM 787 C CA . ASP A 1 100 ? -6.946 8.440 -10.786 1.00 71.75 100 ASP A CA 1
ATOM 788 C C . ASP A 1 100 ? -6.565 8.403 -12.276 1.00 71.75 100 ASP A C 1
ATOM 790 O O . ASP A 1 100 ? -5.711 7.631 -12.717 1.00 71.75 100 ASP A O 1
ATOM 794 N N . SER A 1 101 ? -7.190 9.280 -13.061 1.00 68.44 101 SER A N 1
ATOM 795 C CA . SER A 1 101 ? -6.989 9.366 -14.512 1.00 68.44 101 SER A CA 1
ATOM 796 C C . SER A 1 101 ? -5.569 9.745 -14.944 1.00 68.44 101 SER A C 1
ATOM 798 O O . SER A 1 101 ? -5.234 9.590 -16.116 1.00 68.44 101 SER A O 1
ATOM 800 N N . VAL A 1 102 ? -4.728 10.237 -14.030 1.00 65.31 102 VAL A N 1
ATOM 801 C CA . VAL A 1 102 ? -3.321 10.568 -14.302 1.00 65.31 102 VAL A CA 1
ATOM 802 C C . VAL A 1 102 ? -2.353 9.530 -13.720 1.00 65.31 102 VAL A C 1
ATOM 804 O O . VAL A 1 102 ? -1.139 9.746 -13.751 1.00 65.31 102 VAL A O 1
ATOM 807 N N . GLY A 1 103 ? -2.872 8.403 -13.217 1.00 64.38 103 GLY A N 1
ATOM 808 C CA . GLY A 1 103 ? -2.098 7.259 -12.734 1.00 64.38 103 GLY A CA 1
ATOM 809 C C . GLY A 1 103 ? -1.613 7.374 -11.287 1.00 64.38 103 GLY A C 1
ATOM 810 O O . GLY A 1 103 ? -0.668 6.685 -10.907 1.00 64.38 103 GLY A O 1
ATOM 811 N N . ARG A 1 104 ? -2.220 8.233 -10.458 1.00 68.75 104 ARG A N 1
ATOM 812 C CA . ARG A 1 104 ? -1.888 8.352 -9.026 1.00 68.75 104 ARG A CA 1
ATOM 813 C C . ARG A 1 104 ? -2.740 7.403 -8.188 1.00 68.75 104 ARG A C 1
ATOM 815 O O . ARG A 1 104 ? -3.960 7.404 -8.324 1.00 68.75 104 ARG A O 1
ATOM 822 N N . MET A 1 105 ? -2.114 6.627 -7.300 1.00 78.12 105 MET A N 1
ATOM 823 C CA . MET A 1 105 ? -2.817 5.700 -6.404 1.00 78.12 105 MET A CA 1
ATOM 824 C C . MET A 1 105 ? -3.590 6.482 -5.338 1.00 78.12 105 MET A C 1
ATOM 826 O O . MET A 1 105 ? -2.984 7.129 -4.499 1.00 78.12 105 MET A O 1
ATOM 830 N N . LEU A 1 106 ? -4.918 6.403 -5.339 1.00 79.75 106 LEU A N 1
ATOM 831 C CA . LEU A 1 106 ? -5.806 7.051 -4.368 1.00 79.75 106 LEU A CA 1
ATOM 832 C C . LEU A 1 106 ? -6.128 6.148 -3.177 1.00 79.75 106 LEU A C 1
ATOM 834 O O . LEU A 1 106 ? -6.239 6.626 -2.048 1.00 79.75 106 LEU A O 1
ATOM 838 N N . ASN A 1 107 ? -6.332 4.853 -3.429 1.00 85.75 107 ASN A N 1
ATOM 839 C CA . ASN A 1 107 ? -6.645 3.877 -2.390 1.00 85.75 107 ASN A CA 1
ATOM 840 C C . ASN A 1 107 ? -5.952 2.544 -2.672 1.00 85.75 107 ASN A C 1
ATOM 842 O O . ASN A 1 107 ? -5.701 2.199 -3.824 1.00 85.75 107 ASN A O 1
ATOM 846 N N . GLN A 1 108 ? -5.708 1.785 -1.614 1.00 85.81 108 GLN A N 1
ATOM 847 C CA . GLN A 1 108 ? -5.271 0.399 -1.653 1.00 85.81 108 GLN A CA 1
ATOM 848 C C . GLN A 1 108 ? -6.058 -0.387 -0.602 1.00 85.81 108 GLN A C 1
ATOM 850 O O . GLN A 1 108 ? -6.303 0.112 0.493 1.00 85.81 108 GLN A O 1
ATOM 855 N N . TYR A 1 109 ? -6.450 -1.609 -0.929 1.00 87.50 109 TYR A N 1
ATOM 856 C CA . TYR A 1 109 ? -7.211 -2.501 -0.067 1.00 87.50 109 TYR A CA 1
ATOM 857 C C . TYR A 1 109 ? -6.521 -3.855 -0.029 1.00 87.50 109 TYR A C 1
ATOM 859 O O . TYR A 1 109 ? -6.277 -4.452 -1.075 1.00 87.50 109 TYR A O 1
ATOM 867 N N . ILE A 1 110 ? -6.195 -4.322 1.170 1.00 85.38 110 ILE A N 1
ATOM 868 C CA . ILE A 1 110 ? -5.536 -5.604 1.408 1.00 85.38 110 ILE A CA 1
ATOM 869 C C . ILE A 1 110 ? -6.429 -6.394 2.350 1.00 85.38 110 ILE A C 1
ATOM 871 O O . ILE A 1 110 ? -6.808 -5.897 3.414 1.00 85.38 110 ILE A O 1
ATOM 875 N N . ASP A 1 111 ? -6.785 -7.611 1.966 1.00 85.56 111 ASP A N 1
ATOM 876 C CA . ASP A 1 111 ? -7.591 -8.459 2.831 1.00 85.56 111 ASP A CA 1
ATOM 877 C C . ASP A 1 111 ? -6.761 -8.959 4.010 1.00 85.56 111 ASP A C 1
ATOM 879 O O . ASP A 1 111 ? -5.634 -9.423 3.854 1.00 85.56 111 ASP A O 1
ATOM 883 N N . ALA A 1 112 ? -7.331 -8.830 5.205 1.00 81.31 112 ALA A N 1
ATOM 884 C CA . ALA A 1 112 ? -6.754 -9.373 6.418 1.00 81.31 112 ALA A CA 1
ATOM 885 C C . ALA A 1 112 ? -7.391 -10.729 6.686 1.00 81.31 112 ALA A C 1
ATOM 887 O O . ALA A 1 112 ? -8.623 -10.842 6.730 1.00 81.31 112 ALA A O 1
ATOM 888 N N . THR A 1 113 ? -6.554 -11.735 6.893 1.00 79.94 113 THR A N 1
ATOM 889 C CA . THR A 1 113 ? -6.976 -13.083 7.259 1.00 79.94 113 THR A CA 1
ATOM 890 C C . THR A 1 113 ? -6.516 -13.425 8.669 1.00 79.94 113 THR A C 1
ATOM 892 O O . THR A 1 113 ? -5.516 -12.884 9.138 1.00 79.94 113 THR A O 1
ATOM 895 N N . ASP A 1 114 ? -7.256 -14.295 9.349 1.00 80.19 114 ASP A N 1
ATOM 896 C CA . ASP A 1 114 ? -6.756 -14.975 10.545 1.00 80.19 114 ASP A CA 1
ATOM 897 C C . ASP A 1 114 ? -5.733 -16.068 10.178 1.00 80.19 114 ASP A C 1
ATOM 899 O O . ASP A 1 114 ? -5.410 -16.275 9.002 1.00 80.19 114 ASP A O 1
ATOM 903 N N . ASP A 1 115 ? -5.217 -16.760 11.195 1.00 76.31 115 ASP A N 1
ATOM 904 C CA . ASP A 1 115 ? -4.217 -17.825 11.053 1.00 76.31 115 ASP A CA 1
ATOM 905 C C . ASP A 1 115 ? -4.742 -19.042 10.263 1.00 76.31 115 ASP A C 1
ATOM 907 O O . ASP A 1 115 ? -3.956 -19.836 9.748 1.00 76.31 115 ASP A O 1
ATOM 911 N N . GLU A 1 116 ? -6.065 -19.177 10.120 1.00 83.81 116 GLU A N 1
ATOM 912 C CA . GLU A 1 116 ? -6.724 -20.215 9.315 1.00 83.81 116 GLU A CA 1
ATOM 913 C C . GLU A 1 116 ? -6.961 -19.763 7.861 1.00 83.81 116 GLU A C 1
ATOM 915 O O . GLU A 1 116 ? -7.489 -20.515 7.038 1.00 83.81 116 GLU A O 1
ATOM 920 N N . GLY A 1 117 ? -6.571 -18.531 7.515 1.00 75.25 117 GLY A N 1
ATOM 921 C CA . GLY A 1 117 ? -6.739 -17.958 6.182 1.00 75.25 117 GLY A CA 1
ATOM 922 C C . GLY A 1 117 ? -8.145 -17.417 5.908 1.00 75.25 117 GLY A C 1
ATOM 923 O O . GLY A 1 117 ? -8.449 -17.037 4.773 1.00 75.25 117 GLY A O 1
ATOM 924 N N . LYS A 1 118 ? -9.020 -17.341 6.917 1.00 85.25 118 LYS A N 1
ATOM 925 C CA . LYS A 1 118 ? -10.359 -16.769 6.773 1.00 85.25 118 LYS A CA 1
ATOM 926 C C . LYS A 1 118 ? -10.282 -15.250 6.852 1.00 85.25 118 LYS A C 1
ATOM 928 O O . LYS A 1 118 ? -9.658 -14.678 7.739 1.00 85.25 118 LYS A O 1
ATOM 933 N N . LYS A 1 119 ? -10.969 -14.570 5.932 1.00 86.25 119 LYS A N 1
ATOM 934 C CA . LYS A 1 119 ? -11.048 -13.105 5.918 1.00 86.25 119 LYS A CA 1
ATOM 935 C C . LYS A 1 119 ? -11.740 -12.584 7.183 1.00 86.25 119 LYS A C 1
ATOM 937 O O . LYS A 1 119 ? -12.919 -12.857 7.404 1.00 86.25 119 LYS A O 1
ATOM 942 N N . ILE A 1 120 ? -11.018 -11.780 7.958 1.00 87.56 120 ILE A N 1
ATOM 943 C CA . ILE A 1 120 ? -11.503 -11.095 9.169 1.00 87.56 120 ILE A CA 1
ATOM 944 C C . ILE A 1 120 ? -11.772 -9.604 8.940 1.00 87.56 120 ILE A C 1
ATOM 946 O O . ILE A 1 120 ? -12.377 -8.935 9.774 1.00 87.56 120 ILE A O 1
ATOM 950 N N . GLY A 1 121 ? -11.330 -9.068 7.804 1.00 89.25 121 GLY A N 1
ATOM 951 C CA . GLY A 1 121 ? -11.566 -7.685 7.422 1.00 89.25 121 GLY A CA 1
ATOM 952 C C . GLY A 1 121 ? -10.703 -7.270 6.241 1.00 89.25 121 GLY A C 1
ATOM 953 O O . GLY A 1 121 ? -10.138 -8.101 5.530 1.00 89.25 121 GLY A O 1
ATOM 954 N N . THR A 1 122 ? -10.594 -5.965 6.045 1.00 89.56 122 THR A N 1
ATOM 955 C CA . THR A 1 122 ? -9.783 -5.353 4.995 1.00 89.56 122 THR A CA 1
ATOM 956 C C . THR A 1 122 ? -9.019 -4.175 5.586 1.00 89.56 122 THR A C 1
ATOM 958 O O . THR A 1 122 ? -9.596 -3.283 6.210 1.00 89.56 122 THR A O 1
ATOM 961 N N . VAL A 1 123 ? -7.708 -4.156 5.373 1.00 82.38 123 VAL A N 1
ATOM 962 C CA . VAL A 1 123 ? -6.873 -2.981 5.602 1.00 82.38 123 VAL A CA 1
ATOM 963 C C . VAL A 1 123 ? -7.014 -2.067 4.391 1.00 82.38 123 VAL A C 1
ATOM 965 O O . VAL A 1 123 ? -6.642 -2.432 3.280 1.00 82.38 123 VAL A O 1
ATOM 968 N N . GLY A 1 124 ? -7.579 -0.882 4.597 1.00 85.62 124 GLY A N 1
ATOM 969 C CA . GLY A 1 124 ? -7.682 0.164 3.587 1.00 85.62 124 GLY A CA 1
ATOM 970 C C . GLY A 1 124 ? -6.630 1.241 3.818 1.00 85.62 124 GLY A C 1
ATOM 971 O O . GLY A 1 124 ? -6.548 1.788 4.914 1.00 85.62 124 GLY A O 1
ATOM 972 N N . ILE A 1 125 ? -5.862 1.577 2.790 1.00 79.62 125 ILE A N 1
ATOM 973 C CA . ILE A 1 125 ? -4.931 2.704 2.761 1.00 79.62 125 ILE A CA 1
ATOM 974 C C . ILE A 1 125 ? -5.488 3.740 1.793 1.00 79.62 125 ILE A C 1
ATOM 976 O O . ILE A 1 125 ? -5.813 3.419 0.655 1.00 79.62 125 ILE A O 1
ATOM 980 N N . ARG A 1 126 ? -5.590 4.990 2.231 1.00 86.12 126 ARG A N 1
ATOM 981 C CA . ARG A 1 126 ? -5.964 6.132 1.399 1.00 86.12 126 ARG A CA 1
ATOM 982 C C . ARG A 1 126 ? -4.780 7.067 1.264 1.00 86.12 126 ARG A C 1
ATOM 984 O O . ARG A 1 126 ? -4.116 7.343 2.256 1.00 86.12 126 ARG A O 1
ATOM 991 N N . VAL A 1 127 ? -4.551 7.577 0.063 1.00 77.81 127 VAL A N 1
ATOM 992 C CA . VAL A 1 127 ? -3.458 8.498 -0.248 1.00 77.81 127 VAL A CA 1
ATOM 993 C C . VAL A 1 127 ? -4.024 9.867 -0.600 1.00 77.81 127 VAL A C 1
ATOM 995 O O . VAL A 1 127 ? -5.002 9.984 -1.341 1.00 77.81 127 VAL A O 1
ATOM 998 N N . TYR A 1 128 ? -3.394 10.909 -0.071 1.00 80.44 128 TYR A N 1
ATOM 999 C CA . TYR A 1 128 ? -3.759 12.298 -0.303 1.00 80.44 128 TYR A CA 1
ATOM 1000 C C . TYR A 1 128 ? -2.689 12.984 -1.141 1.00 80.44 128 TYR A C 1
ATOM 1002 O O . TYR A 1 128 ? -1.497 12.831 -0.884 1.00 80.44 128 TYR A O 1
ATOM 1010 N N . TYR A 1 129 ? -3.117 13.774 -2.124 1.00 74.88 129 TYR A N 1
ATOM 1011 C CA . TYR A 1 129 ? -2.226 14.548 -2.984 1.00 74.88 129 TYR A CA 1
ATOM 1012 C C . TYR A 1 129 ? -2.534 16.030 -2.864 1.00 74.88 129 TYR A C 1
ATOM 1014 O O . TYR A 1 129 ? -3.694 16.436 -2.966 1.00 74.88 129 TYR A O 1
ATOM 1022 N N . LYS A 1 130 ? -1.486 16.847 -2.762 1.00 68.31 130 LYS A N 1
ATOM 1023 C CA . LYS A 1 130 ? -1.630 18.297 -2.840 1.00 68.31 130 LYS A CA 1
ATOM 1024 C C . LYS A 1 130 ? -1.666 18.723 -4.302 1.00 68.31 130 LYS A C 1
ATOM 1026 O O . LYS A 1 130 ? -0.741 18.445 -5.070 1.00 68.31 130 LYS A O 1
ATOM 1031 N N . SER A 1 131 ? -2.735 19.405 -4.704 1.00 53.25 131 SER A N 1
ATOM 1032 C CA . SER A 1 131 ? -2.806 20.033 -6.023 1.00 53.25 131 SER A CA 1
ATOM 1033 C C . SER A 1 131 ? -1.877 21.246 -6.042 1.00 53.25 131 SER A C 1
ATOM 1035 O O . SER A 1 131 ? -2.110 22.206 -5.311 1.00 53.25 131 SER A O 1
ATOM 1037 N N . GLN A 1 132 ? -0.833 21.233 -6.873 1.00 45.88 132 GLN A N 1
ATOM 1038 C CA . GLN A 1 132 ? -0.211 22.488 -7.289 1.00 45.88 132 GLN A CA 1
ATOM 1039 C C . GLN A 1 132 ? -1.018 23.056 -8.455 1.00 45.88 132 GLN A C 1
ATOM 1041 O O . GLN A 1 132 ? -1.457 22.313 -9.332 1.00 45.88 132 GLN A O 1
ATOM 1046 N N . ASN A 1 133 ? -1.229 24.372 -8.441 1.00 39.22 133 ASN A N 1
ATOM 1047 C CA . ASN A 1 133 ? -1.843 25.110 -9.539 1.00 39.22 133 ASN A CA 1
ATOM 1048 C C . ASN A 1 133 ? -1.272 24.656 -10.895 1.00 39.22 133 ASN A C 1
ATOM 1050 O O . ASN A 1 133 ? -0.056 24.589 -11.058 1.00 39.22 133 ASN A O 1
ATOM 1054 N N . LEU A 1 134 ? -2.178 24.339 -11.827 1.00 37.66 134 LEU A N 1
ATOM 1055 C CA . LEU A 1 134 ? -2.005 24.281 -13.285 1.00 37.66 134 LEU A CA 1
ATOM 1056 C C . LEU A 1 134 ? -0.582 23.930 -13.777 1.00 37.66 134 LEU A C 1
ATOM 1058 O O . LEU A 1 134 ? 0.223 24.811 -14.068 1.00 37.66 134 LEU A O 1
ATOM 1062 N N . GLY A 1 135 ? -0.303 22.631 -13.947 1.00 42.84 135 GLY A N 1
ATOM 1063 C CA . GLY A 1 135 ? 0.760 22.163 -14.853 1.00 42.84 135 GLY A CA 1
ATOM 1064 C C . GLY A 1 135 ? 1.904 21.341 -14.251 1.00 42.84 135 GLY A C 1
ATOM 1065 O O . GLY A 1 135 ? 2.760 20.881 -15.003 1.00 42.84 135 GLY A O 1
ATOM 1066 N N . LYS A 1 136 ? 1.939 21.091 -12.935 1.00 44.16 136 LYS A N 1
ATOM 1067 C CA . LYS A 1 136 ? 2.918 20.176 -12.311 1.00 44.16 136 LYS A CA 1
ATOM 1068 C C . LYS A 1 136 ? 2.212 19.013 -11.613 1.00 44.16 136 LYS A C 1
ATOM 1070 O O . LYS A 1 136 ? 1.201 19.216 -10.947 1.00 44.16 136 LYS A O 1
ATOM 1075 N N . ARG A 1 137 ? 2.742 17.789 -11.775 1.00 51.81 137 ARG A N 1
ATOM 1076 C CA . ARG A 1 137 ? 2.249 16.575 -11.094 1.00 51.81 137 ARG A CA 1
ATOM 1077 C C . ARG A 1 137 ? 2.208 16.838 -9.582 1.00 51.81 137 ARG A C 1
ATOM 1079 O O . ARG A 1 137 ? 3.245 17.124 -8.989 1.00 51.81 137 ARG A O 1
ATOM 1086 N N . GLY A 1 138 ?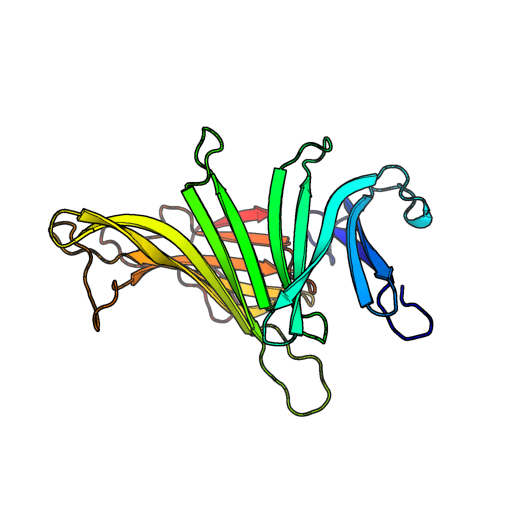 1.014 16.785 -8.985 1.00 56.16 138 GLY A N 1
ATOM 1087 C CA . GLY A 1 138 ? 0.841 16.936 -7.537 1.00 56.16 138 GLY A CA 1
ATOM 1088 C C . GLY A 1 138 ? 1.620 15.859 -6.783 1.00 56.16 138 GLY A C 1
ATOM 1089 O O . GLY A 1 138 ? 1.694 14.721 -7.246 1.00 56.16 138 GLY A O 1
ATOM 1090 N N . TYR A 1 139 ? 2.212 16.220 -5.648 1.00 65.44 139 TYR A N 1
ATOM 1091 C CA . TYR A 1 139 ? 2.961 15.293 -4.803 1.00 65.44 139 TYR A CA 1
ATOM 1092 C C . TYR A 1 139 ? 2.062 14.716 -3.707 1.00 65.44 139 TYR A C 1
ATOM 1094 O O . TYR A 1 139 ? 1.070 15.335 -3.311 1.00 65.44 139 TYR A O 1
ATOM 1102 N N . GLU A 1 140 ? 2.391 13.506 -3.257 1.00 67.50 140 GLU A N 1
ATOM 1103 C CA . GLU A 1 140 ? 1.728 12.869 -2.120 1.00 67.50 140 GLU A CA 1
ATOM 1104 C C . GLU A 1 140 ? 1.952 13.719 -0.859 1.00 67.50 140 GLU A C 1
ATOM 1106 O O . GLU A 1 140 ? 3.084 14.075 -0.547 1.00 67.50 140 GLU A O 1
ATOM 1111 N N . GLU A 1 141 ? 0.878 14.087 -0.164 1.00 73.31 141 GLU A N 1
ATOM 1112 C CA . GLU A 1 141 ? 0.905 14.876 1.077 1.00 73.31 141 GLU A CA 1
ATOM 1113 C C . GLU A 1 141 ? 0.832 13.972 2.314 1.00 73.31 141 GLU A C 1
ATOM 1115 O O . GLU A 1 141 ? 1.399 14.291 3.362 1.00 73.31 141 GLU A O 1
ATOM 1120 N N . GLY A 1 142 ? 0.192 12.808 2.180 1.00 70.75 142 GLY A N 1
ATOM 1121 C CA . GLY A 1 142 ? 0.053 11.861 3.273 1.00 70.75 142 GLY A CA 1
ATOM 1122 C C . GLY A 1 142 ? -0.735 10.608 2.914 1.00 70.75 142 GLY A C 1
ATOM 1123 O O . GLY A 1 142 ? -1.295 10.489 1.821 1.00 70.75 142 GLY A O 1
ATOM 1124 N N . ARG A 1 143 ? -0.806 9.683 3.874 1.00 79.94 143 ARG A N 1
ATOM 1125 C CA . ARG A 1 143 ? -1.592 8.446 3.789 1.00 79.94 143 ARG A CA 1
ATOM 1126 C C . ARG A 1 143 ? -2.356 8.205 5.072 1.00 79.94 143 ARG A C 1
ATOM 1128 O O . ARG A 1 143 ? -1.866 8.507 6.144 1.00 79.94 143 ARG A O 1
ATOM 1135 N N . GLU A 1 144 ? -3.507 7.571 5.004 1.00 81.12 144 GLU A N 1
ATOM 1136 C CA . GLU A 1 144 ? -4.189 7.063 6.191 1.00 81.12 144 GLU A CA 1
ATOM 1137 C C . GLU A 1 144 ? -4.493 5.590 6.019 1.00 81.12 144 GLU A C 1
ATOM 1139 O O . GLU A 1 144 ? -4.882 5.170 4.931 1.00 81.12 144 GLU A O 1
ATOM 1144 N N . SER A 1 145 ? -4.340 4.816 7.090 1.00 80.25 145 SER A N 1
ATOM 1145 C CA . SER A 1 145 ? -4.715 3.409 7.099 1.00 80.25 145 SER A CA 1
ATOM 1146 C C . SER A 1 145 ? -5.852 3.142 8.076 1.00 80.25 145 SER A C 1
ATOM 1148 O O . SER A 1 145 ? -5.951 3.737 9.157 1.00 80.25 145 SER A O 1
ATOM 1150 N N . TYR A 1 146 ? -6.725 2.230 7.676 1.00 86.44 146 TYR A N 1
ATOM 1151 C CA . TYR A 1 146 ? -7.950 1.877 8.366 1.00 86.44 146 TYR A CA 1
ATOM 1152 C C . TYR A 1 146 ? -8.147 0.369 8.325 1.00 86.44 146 TYR A C 1
ATOM 1154 O O . TYR A 1 146 ? -7.821 -0.273 7.333 1.00 86.44 146 TYR A O 1
ATOM 1162 N N . PHE A 1 147 ? -8.741 -0.185 9.372 1.00 85.00 147 PHE A N 1
ATOM 1163 C CA . PHE A 1 147 ? -9.255 -1.544 9.378 1.00 85.00 147 PHE A CA 1
ATOM 1164 C C . PHE A 1 147 ? -10.770 -1.512 9.220 1.00 85.00 147 PHE A C 1
ATOM 1166 O O . PHE A 1 147 ? -11.459 -0.864 10.012 1.00 85.00 147 PHE A O 1
ATOM 1173 N N . ILE A 1 148 ? -11.273 -2.188 8.195 1.00 88.12 148 ILE A N 1
ATOM 1174 C CA . ILE A 1 148 ? -12.689 -2.280 7.851 1.00 88.12 148 ILE A CA 1
ATOM 1175 C C . ILE A 1 148 ? -13.130 -3.716 8.125 1.00 88.12 148 ILE A C 1
ATOM 1177 O O . ILE A 1 148 ? -12.547 -4.646 7.573 1.00 88.12 148 ILE A O 1
ATOM 1181 N N . TYR A 1 149 ? -14.140 -3.907 8.966 1.00 88.25 149 TYR A N 1
ATOM 1182 C CA . TYR A 1 149 ? -14.652 -5.235 9.308 1.00 88.25 149 TYR A CA 1
ATOM 1183 C C . TYR A 1 149 ? -16.167 -5.218 9.487 1.00 88.25 149 TYR A C 1
ATOM 1185 O O . TYR A 1 149 ? -16.762 -4.176 9.768 1.00 88.25 149 TYR A O 1
ATOM 1193 N N . GLU A 1 150 ? -16.792 -6.378 9.310 1.00 87.88 150 GLU A N 1
ATOM 1194 C CA . GLU A 1 150 ? -18.201 -6.578 9.637 1.00 87.88 150 GLU A CA 1
ATOM 1195 C C . GLU A 1 150 ? -18.317 -7.075 11.077 1.00 87.88 150 GLU A C 1
ATOM 1197 O O . GLU A 1 150 ? -17.651 -8.028 11.475 1.00 87.88 150 GLU A O 1
ATOM 1202 N N . GLU A 1 151 ? -19.168 -6.423 11.857 1.00 85.31 151 GLU A N 1
ATOM 1203 C CA . GLU A 1 151 ? -19.536 -6.840 13.204 1.00 85.31 151 GLU A CA 1
ATOM 1204 C C . GLU A 1 151 ? -21.017 -7.209 13.207 1.00 85.31 151 GLU A C 1
ATOM 1206 O O . GLU A 1 151 ? -21.850 -6.451 12.702 1.00 85.31 151 GLU A O 1
ATOM 1211 N N . GLU A 1 152 ? -21.354 -8.367 13.765 1.00 84.69 152 GLU A N 1
ATOM 1212 C CA . GLU A 1 152 ? -22.743 -8.727 14.019 1.00 84.69 152 GLU A CA 1
ATOM 1213 C C . GLU A 1 152 ? -23.174 -8.120 15.355 1.00 84.69 152 GLU A C 1
ATOM 1215 O O . GLU A 1 152 ? -22.585 -8.395 16.400 1.00 84.69 152 GLU A O 1
ATOM 1220 N N . VAL A 1 153 ? -24.188 -7.263 15.312 1.00 85.38 153 VAL A N 1
ATOM 1221 C CA . VAL A 1 153 ? -24.795 -6.652 16.496 1.00 85.38 153 VAL A CA 1
ATOM 1222 C C . VAL A 1 153 ? -26.261 -7.046 16.574 1.00 85.38 153 VAL A C 1
ATOM 1224 O O . VAL A 1 153 ? -26.917 -7.213 15.549 1.00 85.38 153 VAL A O 1
ATOM 1227 N N . VAL A 1 154 ? -26.792 -7.185 17.786 1.00 84.38 154 VAL A N 1
ATOM 1228 C CA . VAL A 1 154 ? -28.220 -7.445 17.986 1.00 84.38 154 VAL A CA 1
ATOM 1229 C C . VAL A 1 154 ? -28.952 -6.110 18.084 1.00 84.38 154 VAL A C 1
ATOM 1231 O O . VAL A 1 154 ? -28.744 -5.362 19.037 1.00 84.38 154 VAL A O 1
ATOM 1234 N N . GLU A 1 155 ? -29.814 -5.822 17.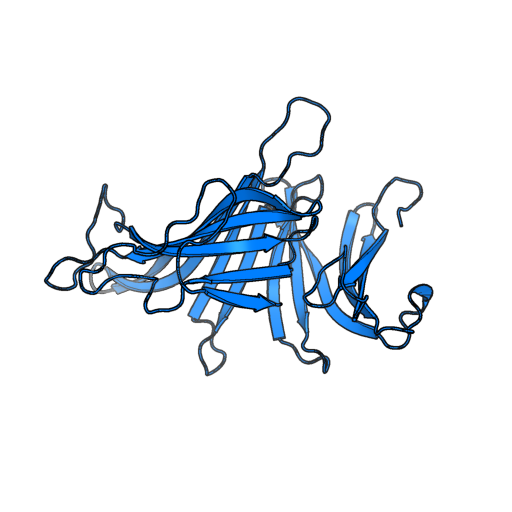111 1.00 83.62 155 GLU A N 1
ATOM 1235 C CA . GLU A 1 155 ? -30.736 -4.681 17.139 1.00 83.62 155 GLU A CA 1
ATOM 1236 C C . GLU A 1 155 ? -32.166 -5.209 17.116 1.00 83.62 155 GLU A C 1
ATOM 1238 O O . GLU A 1 155 ? -32.506 -6.067 16.301 1.00 83.62 155 GLU A O 1
ATOM 1243 N N . ASP A 1 156 ? -32.987 -4.759 18.066 1.00 87.31 156 ASP A N 1
ATOM 1244 C CA . ASP A 1 156 ? -34.377 -5.205 18.229 1.00 87.31 156 ASP A CA 1
ATOM 1245 C C . ASP A 1 156 ? -34.535 -6.741 18.266 1.00 87.31 156 ASP A C 1
ATOM 1247 O O . ASP A 1 156 ? -35.465 -7.319 17.703 1.00 87.31 156 ASP A O 1
ATOM 1251 N N . GLY A 1 157 ? -33.583 -7.424 18.915 1.00 87.12 157 GLY A N 1
ATOM 1252 C CA . GLY A 1 157 ? -33.565 -8.884 19.046 1.00 87.12 157 GLY A CA 1
ATOM 1253 C C . GLY A 1 157 ? -33.154 -9.644 17.780 1.00 87.12 157 GLY A C 1
ATOM 1254 O O . GLY A 1 157 ? -33.231 -10.872 17.768 1.00 87.12 157 GLY A O 1
ATOM 1255 N N . LYS A 1 158 ? -32.710 -8.955 16.721 1.00 86.81 158 LYS A N 1
ATOM 1256 C CA . LYS A 1 158 ? -32.261 -9.567 15.462 1.00 86.81 158 LYS A CA 1
ATOM 1257 C C . LYS A 1 158 ? -30.773 -9.306 15.211 1.00 86.81 158 LYS A C 1
ATOM 1259 O O . LYS A 1 158 ? -30.314 -8.189 15.449 1.00 86.81 158 LYS A O 1
ATOM 1264 N N . PRO A 1 159 ? -30.019 -10.295 14.700 1.00 85.12 159 PRO A N 1
ATOM 1265 C CA . PRO A 1 159 ? -28.645 -10.074 14.275 1.00 85.12 159 PRO A CA 1
ATOM 1266 C C . PRO A 1 159 ? -28.618 -9.198 13.018 1.00 85.12 159 PRO A C 1
ATOM 1268 O O . PRO A 1 159 ? -29.267 -9.493 12.012 1.00 85.12 159 PRO A O 1
ATOM 1271 N N . VAL A 1 160 ? -27.855 -8.112 13.079 1.00 87.81 160 VAL A N 1
ATOM 1272 C CA . VAL A 1 160 ? -27.622 -7.175 11.980 1.00 87.81 160 VAL A CA 1
ATOM 1273 C C . VAL A 1 160 ? -26.120 -7.034 11.785 1.00 87.81 160 VAL A C 1
ATOM 1275 O O . VAL A 1 160 ? -25.380 -6.738 12.722 1.00 87.81 160 VAL A O 1
ATOM 1278 N N . LYS A 1 161 ? -25.656 -7.205 10.546 1.00 86.56 161 LYS A N 1
ATOM 1279 C CA . LYS A 1 161 ? -24.260 -6.949 10.187 1.00 86.56 161 LYS A CA 1
ATOM 1280 C C . LYS A 1 161 ? -24.037 -5.456 9.987 1.00 86.56 161 LYS A C 1
ATOM 1282 O O . LYS A 1 161 ? -24.694 -4.831 9.155 1.00 86.56 161 LYS A O 1
ATOM 1287 N N . LYS A 1 162 ? -23.088 -4.883 10.723 1.00 86.06 162 LYS A N 1
ATOM 1288 C CA . LYS A 1 162 ? -22.658 -3.491 10.573 1.00 86.06 162 LYS A CA 1
ATOM 1289 C C . LYS A 1 162 ? -21.205 -3.424 10.145 1.00 86.06 162 LYS A C 1
ATOM 1291 O O . LYS A 1 162 ? -20.340 -4.042 10.754 1.00 86.06 162 LYS A O 1
ATOM 1296 N N . VAL A 1 163 ? -20.931 -2.603 9.134 1.00 85.81 163 VAL A N 1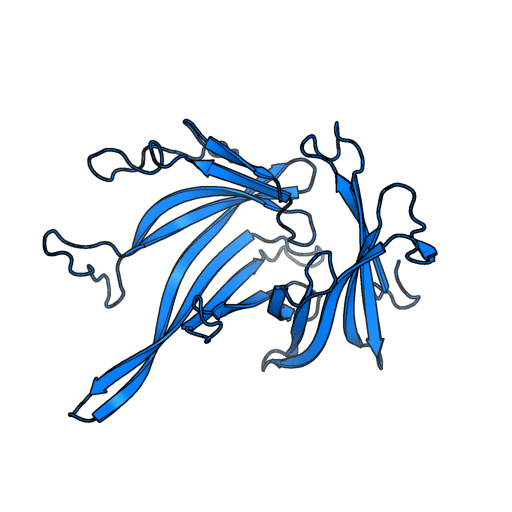
ATOM 1297 C CA . VAL A 1 163 ? -19.558 -2.270 8.751 1.00 85.81 163 VAL A CA 1
ATOM 1298 C C . VAL A 1 163 ? -18.991 -1.293 9.775 1.00 85.81 163 VAL A C 1
ATOM 1300 O O . VAL A 1 163 ? -19.557 -0.225 10.028 1.00 85.81 163 VAL A O 1
ATOM 1303 N N . LYS A 1 164 ? -17.862 -1.661 10.371 1.00 84.50 164 LYS A N 1
ATOM 1304 C CA . LYS A 1 164 ? -17.092 -0.841 11.300 1.00 84.50 164 LYS A CA 1
ATOM 1305 C C . LYS A 1 164 ? -15.759 -0.477 10.664 1.00 84.50 164 LYS A C 1
ATOM 1307 O O . LYS A 1 164 ? -15.115 -1.301 10.022 1.00 84.50 164 LYS A O 1
ATOM 1312 N N . THR A 1 165 ? -15.326 0.754 10.915 1.00 83.75 165 THR A N 1
ATOM 1313 C CA . THR A 1 165 ? -14.024 1.258 10.475 1.00 83.75 165 THR A CA 1
ATOM 1314 C C . THR A 1 165 ? -13.234 1.724 11.689 1.00 83.75 165 THR A C 1
ATOM 1316 O O . THR A 1 165 ? -13.704 2.555 12.466 1.00 83.75 165 THR A O 1
ATOM 1319 N N . THR A 1 166 ? -12.024 1.199 11.854 1.00 80.88 166 THR A N 1
ATOM 1320 C CA . THR A 1 166 ? -11.075 1.621 12.891 1.00 80.88 166 THR A CA 1
ATOM 1321 C C . THR A 1 166 ? -9.887 2.300 12.227 1.00 80.88 166 THR A C 1
ATOM 1323 O O . THR A 1 166 ? -9.254 1.708 11.360 1.00 80.88 166 THR A O 1
ATOM 1326 N N . LYS A 1 167 ? -9.572 3.539 12.618 1.00 81.75 167 LYS A N 1
ATOM 1327 C CA . LYS A 1 167 ? -8.361 4.221 12.141 1.00 81.75 167 LYS A CA 1
ATOM 1328 C C . LYS A 1 167 ? -7.141 3.545 12.766 1.00 81.75 167 LYS A C 1
ATOM 1330 O O . LYS A 1 167 ? -7.081 3.401 13.986 1.00 81.75 167 LYS A O 1
ATOM 1335 N N . LEU A 1 168 ? -6.208 3.108 11.926 1.00 77.38 168 LEU A N 1
ATOM 1336 C CA . LEU A 1 168 ? -4.977 2.436 12.339 1.00 77.38 168 LEU A CA 1
ATOM 1337 C C . LEU A 1 168 ? -3.814 3.423 12.369 1.00 77.38 168 LEU A C 1
ATOM 1339 O O . LEU A 1 168 ? -3.075 3.482 13.352 1.00 77.38 168 LEU A O 1
ATOM 1343 N N . SER A 1 169 ? -3.666 4.225 11.312 1.00 78.19 169 SER A N 1
ATOM 1344 C CA . SER A 1 169 ? -2.580 5.193 11.225 1.00 78.19 169 SER A CA 1
ATOM 1345 C C . SER A 1 169 ? -2.897 6.401 10.351 1.00 78.19 169 SER A C 1
ATOM 1347 O O . SER A 1 169 ? -3.778 6.362 9.494 1.00 78.19 169 SER A O 1
ATOM 1349 N N . GLU A 1 170 ? -2.123 7.462 10.542 1.00 81.50 170 GLU A N 1
ATOM 1350 C CA . GLU A 1 170 ? -2.082 8.642 9.683 1.00 81.50 170 GLU A CA 1
ATOM 1351 C C . GLU A 1 170 ? -0.632 9.004 9.405 1.00 81.50 170 GLU A C 1
ATOM 1353 O O . GLU A 1 170 ? 0.205 9.004 10.300 1.00 81.50 170 GLU A O 1
ATOM 1358 N N . GLY A 1 171 ? -0.341 9.275 8.148 1.00 78.94 171 GLY A N 1
ATOM 1359 C CA . GLY A 1 171 ? 0.967 9.510 7.595 1.00 78.94 171 GLY A CA 1
ATOM 1360 C C . GLY A 1 171 ? 1.040 10.875 6.952 1.00 78.94 171 GLY A C 1
ATOM 1361 O O . GLY A 1 171 ? 0.159 11.226 6.173 1.00 78.94 171 GLY A O 1
ATOM 1362 N N . GLN A 1 172 ? 2.099 11.618 7.242 1.00 80.25 172 GLN A N 1
ATOM 1363 C CA . GLN A 1 172 ? 2.361 12.935 6.673 1.00 80.25 172 GLN A CA 1
ATOM 1364 C C . GLN A 1 172 ? 3.796 12.988 6.165 1.00 80.25 172 GLN A C 1
ATOM 1366 O O . GLN A 1 172 ? 4.723 12.547 6.853 1.00 80.25 172 GLN A O 1
ATOM 1371 N N . VAL A 1 173 ? 3.995 13.524 4.960 1.00 76.19 173 VAL A N 1
ATOM 1372 C CA . VAL A 1 173 ?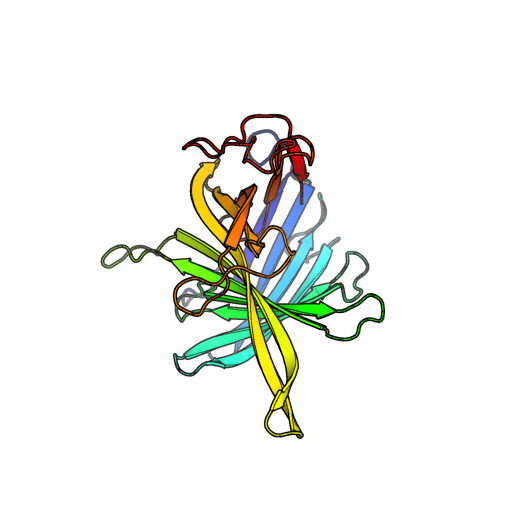 5.349 13.762 4.445 1.00 76.19 173 VAL A CA 1
ATOM 1373 C C . VAL A 1 173 ? 6.005 14.839 5.305 1.00 76.19 173 VAL A C 1
ATOM 1375 O O . VAL A 1 173 ? 5.538 15.974 5.347 1.00 76.19 173 VAL A O 1
ATOM 1378 N N . VAL A 1 174 ? 7.091 14.483 5.990 1.00 77.38 174 VAL A N 1
ATOM 1379 C CA . VAL A 1 174 ? 7.826 15.401 6.877 1.00 77.38 174 VAL A CA 1
ATOM 1380 C C . VAL A 1 174 ? 9.098 15.930 6.232 1.00 77.38 174 VAL A C 1
ATOM 1382 O O . VAL A 1 174 ? 9.494 17.062 6.484 1.00 77.38 174 VAL A O 1
ATOM 1385 N N . SER A 1 175 ? 9.744 15.144 5.371 1.00 77.94 175 SER A N 1
ATOM 1386 C CA . SER A 1 175 ? 10.928 15.587 4.637 1.00 77.94 175 SER A CA 1
ATOM 1387 C C . SER A 1 175 ? 11.153 14.743 3.382 1.00 77.94 175 SER A C 1
ATOM 1389 O O . SER A 1 175 ? 10.387 13.833 3.070 1.00 77.94 175 SER A O 1
ATOM 1391 N N . TRP A 1 176 ? 12.202 15.069 2.629 1.00 75.25 176 TRP A N 1
ATOM 1392 C CA . TRP A 1 176 ? 12.641 14.297 1.471 1.00 75.25 176 TRP A CA 1
ATOM 1393 C C . TRP A 1 176 ? 14.084 13.864 1.686 1.00 75.25 176 TRP A C 1
ATOM 1395 O O . TRP A 1 176 ? 14.941 14.681 2.027 1.00 75.25 176 TRP A O 1
ATOM 1405 N N . LYS A 1 177 ? 14.366 12.583 1.457 1.00 64.56 177 LYS A N 1
ATOM 1406 C CA . LYS A 1 177 ? 15.708 12.013 1.566 1.00 64.56 177 LYS A CA 1
ATOM 1407 C C . LYS A 1 177 ? 16.072 11.366 0.241 1.00 64.56 177 LYS A C 1
ATOM 1409 O O . LYS A 1 177 ? 15.444 10.406 -0.172 1.00 64.56 177 LYS A O 1
ATOM 1414 N N . ASP A 1 178 ? 17.079 11.900 -0.441 1.00 68.00 178 ASP A N 1
ATOM 1415 C CA . ASP A 1 178 ? 17.567 11.355 -1.718 1.00 68.00 178 ASP A CA 1
ATOM 1416 C C . ASP A 1 178 ? 16.479 11.247 -2.809 1.00 68.00 178 ASP A C 1
ATOM 1418 O O . ASP A 1 178 ? 16.450 10.293 -3.579 1.00 68.00 178 ASP A O 1
ATOM 1422 N N . GLY A 1 179 ? 15.573 12.231 -2.868 1.00 64.38 179 GLY A N 1
ATOM 1423 C CA . GLY A 1 179 ? 14.455 12.256 -3.824 1.00 64.38 179 GLY A CA 1
ATOM 1424 C C . GLY A 1 179 ? 13.267 11.366 -3.441 1.00 64.38 179 GLY A C 1
ATOM 1425 O O . GLY A 1 179 ? 12.281 11.329 -4.169 1.00 64.38 179 GLY A O 1
ATOM 1426 N N . ASN A 1 180 ? 13.342 10.698 -2.292 1.00 62.88 180 ASN A N 1
ATOM 1427 C CA . ASN A 1 180 ? 12.327 9.793 -1.768 1.00 62.88 180 ASN A CA 1
ATOM 1428 C C . ASN A 1 180 ? 11.579 10.465 -0.600 1.00 62.88 180 ASN A C 1
ATOM 1430 O O . ASN A 1 180 ? 12.239 11.048 0.274 1.00 62.88 180 ASN A O 1
ATOM 1434 N N . PRO A 1 181 ? 10.233 10.446 -0.573 1.00 65.44 181 PRO A N 1
ATOM 1435 C CA . PRO A 1 181 ? 9.473 11.024 0.529 1.00 65.44 181 PRO A CA 1
ATOM 1436 C C . PRO A 1 181 ? 9.721 10.264 1.836 1.00 65.44 181 PRO A C 1
ATOM 1438 O O . PRO A 1 181 ? 9.588 9.041 1.909 1.00 65.44 181 PRO A O 1
ATOM 1441 N N . LEU A 1 182 ? 10.066 11.018 2.878 1.00 72.50 182 LEU A N 1
ATOM 1442 C CA . LEU A 1 182 ? 10.145 10.547 4.252 1.00 72.50 182 LEU A CA 1
ATOM 1443 C C . LEU A 1 182 ? 8.837 10.919 4.957 1.00 72.50 182 LEU A C 1
ATOM 1445 O O . LEU A 1 182 ? 8.498 12.097 5.097 1.00 72.50 182 LEU A O 1
ATOM 1449 N N . VAL A 1 183 ? 8.096 9.908 5.388 1.00 72.50 183 VAL A N 1
ATOM 14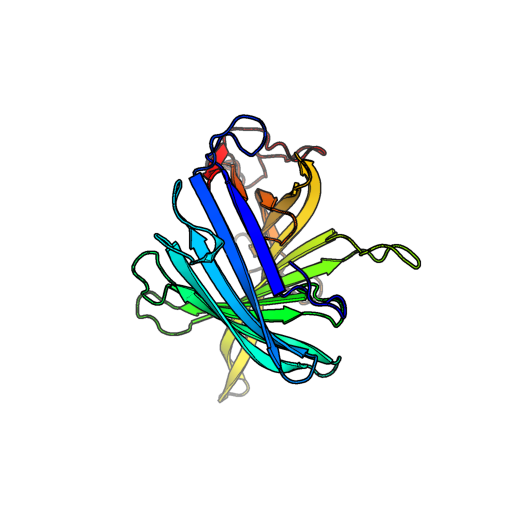50 C CA . VAL A 1 183 ? 6.737 10.026 5.912 1.00 72.50 183 VAL A CA 1
ATOM 1451 C C . VAL A 1 183 ? 6.744 9.681 7.393 1.00 72.50 183 VAL A C 1
ATOM 1453 O O . VAL A 1 183 ? 7.154 8.593 7.790 1.00 72.50 183 VAL A O 1
ATOM 1456 N N . ARG A 1 184 ? 6.271 10.599 8.233 1.00 78.94 184 ARG A N 1
ATOM 1457 C CA . ARG A 1 184 ? 5.952 10.295 9.628 1.00 78.94 184 ARG A CA 1
ATOM 1458 C C . ARG A 1 184 ? 4.590 9.628 9.663 1.00 78.94 184 ARG A C 1
ATOM 1460 O O . ARG A 1 184 ? 3.632 10.228 9.197 1.00 78.94 184 ARG A O 1
ATOM 1467 N N . ILE A 1 185 ? 4.499 8.457 10.280 1.00 74.06 185 ILE A N 1
ATOM 1468 C CA . ILE A 1 185 ? 3.245 7.750 10.524 1.00 74.06 185 ILE A CA 1
ATOM 1469 C C . ILE A 1 185 ? 2.940 7.750 12.020 1.00 74.06 185 ILE A C 1
ATOM 1471 O O . ILE A 1 185 ? 3.680 7.159 12.807 1.00 74.06 185 ILE A O 1
ATOM 1475 N N . ASP A 1 186 ? 1.828 8.352 12.414 1.00 76.44 186 ASP A N 1
ATOM 1476 C CA . ASP A 1 186 ? 1.247 8.220 13.742 1.00 76.44 186 ASP A CA 1
ATOM 1477 C C . ASP A 1 186 ? 0.316 7.001 13.762 1.00 76.44 186 ASP A C 1
ATOM 1479 O O . ASP A 1 186 ? -0.610 6.892 12.960 1.00 76.44 186 ASP A O 1
ATOM 1483 N N . VAL A 1 187 ? 0.586 6.057 14.664 1.00 71.19 187 VAL A N 1
ATOM 1484 C CA . VAL A 1 187 ? -0.208 4.837 14.863 1.00 71.19 187 VAL A CA 1
ATOM 1485 C C . VAL A 1 187 ? -1.125 5.045 16.056 1.00 71.19 187 VAL A C 1
ATOM 1487 O O . VAL A 1 187 ? -0.678 5.505 17.107 1.00 71.19 187 VAL A O 1
ATOM 1490 N N . TYR A 1 188 ? -2.400 4.702 15.911 1.00 76.25 188 TYR A N 1
ATOM 1491 C CA . TYR A 1 188 ? -3.431 5.001 16.899 1.00 76.25 188 TYR A CA 1
ATOM 1492 C C . TYR A 1 188 ? -3.883 3.766 17.671 1.00 76.25 188 TYR A C 1
ATOM 1494 O O . TYR A 1 188 ? -3.899 2.646 17.169 1.00 76.25 188 TYR A O 1
ATOM 1502 N N . ILE A 1 189 ? -4.318 4.000 18.907 1.00 76.88 189 ILE A N 1
ATOM 1503 C CA . ILE A 1 189 ? -5.079 3.045 19.710 1.00 76.88 189 ILE A CA 1
ATOM 1504 C C . ILE A 1 189 ? -6.332 3.737 20.244 1.00 76.88 189 ILE A C 1
ATOM 1506 O O . ILE A 1 189 ? -6.315 4.940 20.519 1.00 76.88 189 ILE A O 1
ATOM 1510 N N . LYS A 1 190 ? -7.426 2.986 20.399 1.00 79.62 190 LYS A N 1
ATOM 1511 C CA . LYS A 1 190 ? -8.646 3.488 21.048 1.00 79.62 190 LYS A CA 1
ATOM 1512 C C . LYS A 1 190 ? -8.304 3.950 22.468 1.00 79.62 190 LYS A C 1
ATOM 1514 O O . LYS A 1 190 ? -7.689 3.194 23.224 1.00 79.62 190 LYS A O 1
ATOM 1519 N N . ASP A 1 191 ? -8.674 5.179 22.822 1.00 81.00 191 ASP A N 1
ATOM 1520 C CA . ASP A 1 191 ? -8.517 5.658 24.192 1.00 81.00 191 ASP A CA 1
ATOM 1521 C C . ASP A 1 191 ? -9.581 5.011 25.074 1.00 81.00 191 ASP A C 1
ATOM 1523 O O . ASP A 1 191 ? -10.750 4.924 24.695 1.00 81.00 191 ASP A O 1
ATOM 1527 N N . ARG A 1 192 ? -9.164 4.519 26.236 1.00 81.06 192 ARG A N 1
ATOM 1528 C CA . ARG A 1 192 ? -10.029 3.816 27.182 1.00 81.06 192 ARG A CA 1
ATOM 1529 C C . ARG A 1 192 ? -10.007 4.538 28.521 1.00 81.06 192 ARG A C 1
ATOM 1531 O O . ARG A 1 192 ? -9.001 5.159 28.868 1.00 81.06 192 ARG A O 1
ATOM 1538 N N . ASP A 1 193 ? -11.128 4.520 29.226 1.00 83.19 193 ASP A N 1
ATOM 1539 C CA . ASP A 1 193 ? -11.195 4.959 30.619 1.00 83.19 193 ASP A CA 1
ATOM 1540 C C . ASP A 1 193 ? -10.596 3.908 31.570 1.00 83.19 193 ASP A C 1
ATOM 1542 O O . ASP A 1 193 ? -10.146 2.843 31.140 1.00 83.19 193 ASP A O 1
ATOM 1546 N N . GLU A 1 194 ? -10.578 4.216 32.867 1.00 79.81 194 GLU A N 1
ATOM 1547 C CA . GLU A 1 194 ? -10.051 3.332 33.918 1.00 79.81 194 GLU A CA 1
ATOM 1548 C C . GLU A 1 194 ? -10.802 1.994 34.008 1.00 79.81 194 GLU A C 1
ATOM 1550 O O . GLU A 1 194 ? -10.237 0.995 34.442 1.00 79.81 194 GLU A O 1
ATOM 1555 N N . SER A 1 195 ? -12.053 1.943 33.536 1.00 77.31 195 SER A N 1
ATOM 1556 C CA . SER A 1 195 ? -12.862 0.720 33.467 1.00 77.31 195 SER A CA 1
ATOM 1557 C C . SER A 1 195 ? -12.611 -0.106 32.198 1.00 77.31 195 SER A C 1
ATOM 1559 O O . SER A 1 195 ? -13.212 -1.163 32.004 1.00 77.31 195 SER A O 1
ATOM 1561 N N . GLY A 1 196 ? -11.744 0.375 31.303 1.00 75.00 196 GLY A N 1
ATOM 1562 C CA . GLY A 1 196 ? -11.443 -0.264 30.028 1.00 75.00 196 GLY A CA 1
ATOM 1563 C C . GLY A 1 196 ? -12.471 0.011 28.927 1.00 75.00 196 GLY A C 1
ATOM 1564 O O . GLY A 1 196 ? -12.330 -0.539 27.828 1.00 75.00 196 GLY A O 1
ATOM 1565 N N . LYS A 1 197 ? -13.475 0.868 29.147 1.00 79.31 197 LYS A N 1
ATOM 1566 C CA . LYS A 1 197 ? -14.437 1.257 28.104 1.00 79.31 197 LYS A CA 1
ATOM 1567 C C . LYS A 1 197 ? -13.824 2.298 27.175 1.00 79.31 197 LYS A C 1
ATOM 1569 O O . LYS A 1 197 ? -13.076 3.170 27.602 1.00 79.31 197 LYS A O 1
ATOM 1574 N N . VAL A 1 198 ? -14.122 2.191 25.879 1.00 82.75 198 VAL A N 1
ATOM 1575 C CA . VAL A 1 198 ? -13.622 3.133 24.865 1.00 82.75 198 VAL A CA 1
ATOM 1576 C C . VAL A 1 198 ? -14.280 4.492 25.073 1.00 82.75 198 VAL A C 1
ATOM 1578 O O . VAL A 1 198 ? -15.506 4.591 25.076 1.00 82.75 198 VAL A O 1
ATOM 1581 N N . LYS A 1 199 ? -13.466 5.539 25.219 1.00 85.75 199 LYS A N 1
ATOM 1582 C CA . LYS A 1 199 ? -13.957 6.913 25.310 1.00 85.75 199 LYS A CA 1
ATOM 1583 C C . LYS A 1 199 ? -14.511 7.352 23.962 1.00 85.75 199 LYS A C 1
ATOM 1585 O O . LYS A 1 199 ? -13.944 7.041 22.914 1.00 85.75 199 LYS A O 1
ATOM 1590 N N . MET A 1 200 ? -15.600 8.106 24.005 1.00 87.06 200 MET A N 1
ATOM 1591 C CA . MET A 1 200 ? -16.262 8.649 22.823 1.00 87.06 200 MET A CA 1
ATOM 1592 C C . MET A 1 200 ? -16.113 10.173 22.809 1.00 87.06 200 MET A C 1
ATOM 1594 O O . MET A 1 200 ? -16.195 10.813 23.853 1.00 87.06 200 MET A O 1
ATOM 1598 N N . GLU A 1 201 ? -15.906 10.750 21.631 1.00 85.25 201 GLU A N 1
ATOM 1599 C CA . GLU A 1 201 ? -15.828 12.191 21.381 1.00 85.25 201 GLU A CA 1
ATOM 1600 C C . GLU A 1 201 ? -16.654 12.488 20.126 1.00 85.25 201 GLU A C 1
ATOM 1602 O O . GLU A 1 201 ? -16.475 11.833 19.099 1.00 85.25 201 GLU A O 1
ATOM 1607 N N . GLU A 1 202 ? -17.639 13.386 20.238 1.00 85.06 202 GLU A N 1
ATOM 1608 C CA . GLU A 1 202 ? -18.588 13.710 19.154 1.00 85.06 202 GLU A CA 1
ATOM 1609 C C . GLU A 1 202 ? -19.240 12.466 18.506 1.00 85.06 202 GLU A C 1
ATOM 1611 O O . GLU A 1 202 ? -19.401 12.362 17.289 1.00 85.06 202 GLU A O 1
ATOM 1616 N N . GLY A 1 203 ? -19.581 11.467 19.328 1.00 77.56 203 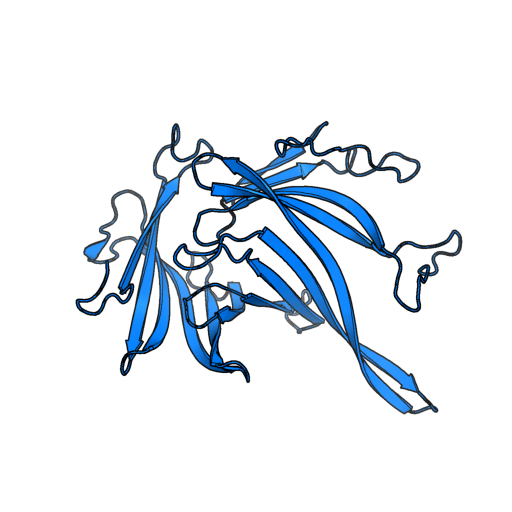GLY A N 1
ATOM 1617 C CA . GLY A 1 203 ? -20.203 10.220 18.869 1.00 77.56 203 GLY A CA 1
ATOM 1618 C C . GLY A 1 203 ? -19.258 9.252 18.144 1.00 77.56 203 GLY A C 1
ATOM 1619 O O . GLY A 1 203 ? -19.711 8.221 17.646 1.00 77.56 203 GLY A O 1
ATOM 1620 N N . LYS A 1 204 ? -17.949 9.524 18.105 1.00 78.12 204 LYS A N 1
ATOM 1621 C CA . LYS A 1 204 ? -16.930 8.649 17.507 1.00 78.12 204 LYS A CA 1
ATOM 1622 C C . LYS A 1 204 ? -15.949 8.146 18.570 1.00 78.12 204 LYS A C 1
ATOM 1624 O O . LYS A 1 204 ? -15.731 8.834 19.565 1.00 78.12 204 LYS A O 1
ATOM 1629 N N . PRO A 1 205 ? -15.332 6.963 18.388 1.00 80.88 205 PRO A N 1
ATOM 1630 C CA . PRO A 1 205 ? -14.258 6.519 19.270 1.00 80.88 205 PRO A CA 1
ATOM 1631 C C . PRO A 1 205 ? -13.132 7.552 19.314 1.00 80.88 205 PRO A C 1
ATOM 1633 O O . PRO A 1 205 ? -12.631 7.964 18.266 1.00 80.88 205 PRO A O 1
ATOM 1636 N N . LYS A 1 206 ? -12.720 7.941 20.521 1.00 83.88 206 LYS A N 1
ATOM 1637 C CA . LYS A 1 206 ? -11.538 8.773 20.730 1.00 83.88 206 LYS A CA 1
ATOM 1638 C C . LYS A 1 206 ? -10.294 7.911 20.565 1.00 83.88 206 LYS A C 1
ATOM 1640 O O . LYS A 1 206 ? -10.215 6.801 21.095 1.00 83.88 206 LYS A O 1
ATOM 1645 N N . TYR A 1 207 ? -9.309 8.421 19.839 1.00 78.31 207 TYR A N 1
ATOM 1646 C CA . TYR A 1 207 ? -8.038 7.743 19.615 1.00 78.31 207 TYR A CA 1
ATOM 1647 C C . TYR A 1 207 ? -6.910 8.532 20.263 1.00 78.31 207 TYR A C 1
ATOM 1649 O O . TYR A 1 207 ? -6.897 9.760 20.228 1.00 78.31 207 TYR A O 1
ATOM 1657 N N . LYS A 1 208 ? -5.933 7.816 20.814 1.00 77.75 208 LYS A N 1
ATOM 1658 C CA . LYS A 1 208 ? -4.649 8.390 21.215 1.00 77.75 208 LYS A CA 1
ATOM 1659 C C . LYS A 1 208 ? -3.535 7.788 20.381 1.00 77.75 208 LYS A C 1
ATOM 1661 O O . LYS A 1 208 ? -3.608 6.626 19.978 1.00 77.75 208 LYS A O 1
ATOM 1666 N N . ILE A 1 209 ? -2.498 8.578 20.132 1.00 73.56 209 ILE A N 1
ATOM 1667 C CA . ILE A 1 209 ? -1.299 8.094 19.448 1.00 73.56 209 ILE A CA 1
ATOM 1668 C C . ILE A 1 209 ? -0.642 7.041 20.351 1.00 73.56 209 ILE A C 1
ATOM 1670 O O . ILE A 1 209 ? -0.341 7.296 21.517 1.00 73.56 209 ILE A O 1
ATOM 1674 N N . LEU A 1 210 ? -0.468 5.833 19.822 1.00 70.81 210 LEU A N 1
ATOM 1675 C CA . LEU A 1 210 ? 0.251 4.743 20.467 1.00 70.81 210 LEU A CA 1
ATOM 1676 C C . LEU A 1 210 ? 1.760 4.954 20.330 1.00 70.81 210 LEU A C 1
ATOM 1678 O O . LEU A 1 210 ? 2.467 4.899 21.329 1.00 70.81 210 LEU A O 1
ATOM 1682 N N . TYR A 1 211 ? 2.226 5.208 19.108 1.00 68.62 211 TYR A N 1
ATOM 1683 C CA . TYR A 1 211 ? 3.593 5.613 18.787 1.00 68.62 211 TYR A CA 1
ATOM 1684 C C . TYR A 1 211 ? 3.618 6.305 17.423 1.00 68.62 211 TYR A C 1
ATOM 1686 O O . TYR A 1 211 ? 2.643 6.257 16.672 1.00 68.62 211 TYR A O 1
ATOM 1694 N N . SER A 1 212 ? 4.753 6.913 17.093 1.00 73.25 212 SER A N 1
ATOM 1695 C CA . SER A 1 212 ? 5.016 7.408 15.746 1.00 73.25 212 SER A CA 1
ATOM 1696 C C . SER A 1 212 ? 6.205 6.659 15.148 1.00 73.25 212 SER A C 1
ATOM 1698 O O . SER A 1 212 ? 7.190 6.421 15.843 1.00 73.25 212 SER A O 1
ATOM 1700 N N . LYS A 1 213 ? 6.119 6.281 13.876 1.00 71.00 213 LYS A N 1
ATOM 1701 C CA . LYS A 1 213 ? 7.211 5.687 13.093 1.00 71.00 213 LYS A CA 1
ATOM 1702 C C . LYS A 1 213 ? 7.546 6.576 11.902 1.00 71.00 213 LYS A C 1
ATOM 1704 O O . LYS A 1 213 ? 6.788 7.487 11.571 1.00 71.00 213 LYS A O 1
ATOM 1709 N N . VAL A 1 214 ? 8.676 6.310 11.266 1.00 72.38 214 VAL A N 1
ATOM 1710 C CA . VAL A 1 214 ? 9.096 7.005 10.049 1.00 72.38 214 VAL A CA 1
ATOM 1711 C C . VAL A 1 214 ? 9.283 5.980 8.952 1.00 72.38 214 VAL A C 1
ATOM 1713 O O . VAL A 1 214 ? 9.893 4.941 9.173 1.00 72.38 214 VAL A O 1
ATOM 1716 N N . GLU A 1 215 ? 8.751 6.269 7.780 1.00 73.25 215 GLU A N 1
ATOM 1717 C CA . GLU A 1 215 ? 8.818 5.414 6.607 1.00 73.25 215 GLU A CA 1
ATOM 1718 C C . GLU A 1 215 ? 9.443 6.193 5.459 1.00 73.25 215 GLU A C 1
ATOM 1720 O O . GLU A 1 215 ? 9.064 7.329 5.184 1.00 73.25 215 GLU A O 1
ATOM 1725 N N . LEU A 1 216 ? 10.427 5.599 4.796 1.00 63.81 216 LEU A N 1
ATOM 1726 C CA . LEU A 1 216 ? 10.997 6.133 3.571 1.00 63.81 216 LEU A CA 1
ATOM 1727 C C . LEU A 1 216 ? 10.363 5.392 2.405 1.00 63.81 216 LEU A C 1
ATOM 1729 O O . LEU A 1 216 ? 10.532 4.182 2.288 1.00 63.81 216 LEU A O 1
ATOM 1733 N N . TYR A 1 217 ? 9.678 6.111 1.530 1.00 59.00 217 TYR A N 1
ATOM 1734 C CA . TYR A 1 217 ? 9.085 5.534 0.331 1.00 59.00 217 TYR A CA 1
ATOM 1735 C C . TYR A 1 217 ? 9.852 5.971 -0.898 1.00 59.00 217 TYR A C 1
ATOM 1737 O O . TYR A 1 217 ? 10.319 7.101 -0.947 1.00 59.00 217 TYR A O 1
ATOM 1745 N N . ASN A 1 218 ? 9.945 5.128 -1.921 1.00 50.78 218 ASN A N 1
ATOM 1746 C CA . ASN A 1 218 ? 10.415 5.597 -3.217 1.00 50.78 218 ASN A CA 1
ATOM 1747 C C . ASN A 1 218 ? 9.342 6.416 -3.954 1.00 50.78 218 ASN A C 1
ATOM 1749 O O . ASN A 1 218 ? 8.189 6.511 -3.534 1.00 50.78 218 ASN A O 1
ATOM 1753 N N . THR A 1 219 ? 9.718 7.007 -5.086 1.00 48.31 219 THR A N 1
ATOM 1754 C CA . THR A 1 219 ? 8.852 7.892 -5.885 1.00 48.31 219 THR A CA 1
ATOM 1755 C C . THR A 1 219 ? 7.613 7.224 -6.489 1.00 48.31 219 THR A C 1
ATOM 1757 O O . THR A 1 219 ? 6.746 7.934 -6.994 1.00 48.31 219 THR A O 1
ATOM 1760 N N . ILE A 1 220 ? 7.502 5.892 -6.428 1.00 42.75 220 ILE A N 1
ATOM 1761 C CA . ILE A 1 220 ? 6.302 5.145 -6.835 1.00 42.75 220 ILE A CA 1
ATOM 1762 C C . ILE A 1 220 ? 5.520 4.571 -5.645 1.00 42.75 220 ILE A C 1
ATOM 1764 O O . ILE A 1 220 ? 4.556 3.838 -5.837 1.00 42.75 220 ILE A O 1
ATOM 1768 N N . GLY A 1 221 ? 5.917 4.900 -4.412 1.00 46.09 221 GLY A N 1
ATOM 1769 C CA . GLY A 1 221 ? 5.189 4.526 -3.205 1.00 46.09 221 GLY A CA 1
ATOM 1770 C C . GLY A 1 221 ? 5.540 3.161 -2.612 1.00 46.09 221 GLY A C 1
ATOM 1771 O O . GLY A 1 221 ? 4.792 2.706 -1.744 1.00 46.09 221 GLY A O 1
ATOM 1772 N N . GLN A 1 222 ? 6.648 2.528 -3.023 1.00 47.97 222 GLN A N 1
ATOM 1773 C CA . GLN A 1 222 ? 7.187 1.339 -2.347 1.00 47.97 222 GLN A CA 1
ATOM 1774 C C . GLN A 1 222 ? 7.946 1.746 -1.082 1.00 47.97 222 GLN A C 1
ATOM 1776 O O . GLN A 1 222 ? 8.740 2.686 -1.117 1.00 47.97 222 GLN A O 1
ATOM 1781 N N . LEU A 1 223 ? 7.711 1.035 0.021 1.00 53.75 223 LEU A N 1
ATOM 1782 C CA . LEU A 1 223 ? 8.424 1.231 1.281 1.00 53.75 223 LEU A CA 1
ATOM 1783 C C . LEU A 1 223 ? 9.868 0.733 1.126 1.00 53.75 223 LEU A C 1
ATOM 1785 O O . LEU A 1 223 ? 10.080 -0.428 0.803 1.00 53.75 223 LEU A O 1
ATOM 1789 N N . LEU A 1 224 ? 10.844 1.619 1.322 1.00 51.22 224 LEU A N 1
ATOM 1790 C CA . LEU A 1 224 ? 12.278 1.312 1.261 1.00 51.22 224 LEU A CA 1
ATOM 1791 C C . LEU A 1 224 ? 12.849 0.980 2.638 1.00 51.22 224 LEU A C 1
ATOM 1793 O O . LEU A 1 224 ? 13.724 0.133 2.770 1.00 51.22 224 LEU A O 1
ATOM 1797 N N . SER A 1 225 ? 12.401 1.699 3.662 1.00 59.41 225 SER A N 1
ATOM 1798 C CA . SER A 1 225 ? 12.791 1.424 5.038 1.00 59.41 225 SER A CA 1
ATOM 1799 C C . SER A 1 225 ? 11.793 2.012 6.015 1.00 59.41 225 SER A C 1
ATOM 1801 O O . SER A 1 225 ? 11.082 2.976 5.720 1.00 59.41 225 SER A O 1
ATOM 1803 N N . GLN A 1 226 ? 11.760 1.429 7.205 1.00 63.19 226 GLN A N 1
ATOM 1804 C CA . GLN A 1 226 ? 10.910 1.862 8.293 1.00 63.19 226 GLN A CA 1
ATOM 1805 C C . GLN A 1 226 ? 11.728 1.945 9.579 1.00 63.19 226 GLN A C 1
ATOM 1807 O O . GLN A 1 226 ? 12.371 0.988 10.004 1.00 63.19 226 GLN A O 1
ATOM 1812 N N . GLU A 1 227 ? 11.673 3.094 10.239 1.00 66.56 227 GLU A N 1
ATOM 1813 C CA . GLU A 1 227 ? 12.207 3.281 11.578 1.00 66.56 227 GLU A CA 1
ATOM 1814 C C . GLU A 1 227 ? 11.058 3.257 12.585 1.00 66.56 227 GLU A C 1
ATOM 1816 O O . GLU A 1 227 ? 10.131 4.067 12.512 1.00 66.56 227 GLU A O 1
ATOM 1821 N N . VAL A 1 228 ? 11.116 2.332 13.543 1.00 67.88 228 VAL A N 1
ATOM 1822 C CA . VAL A 1 228 ? 10.095 2.174 14.586 1.00 67.88 228 VAL A CA 1
ATOM 1823 C C . VAL A 1 228 ? 10.742 2.355 15.956 1.00 67.88 228 VAL A C 1
ATOM 1825 O O . VAL A 1 228 ? 11.763 1.717 16.221 1.00 67.88 228 VAL A O 1
ATOM 1828 N N . PRO A 1 229 ? 10.172 3.167 16.862 1.00 65.94 229 PRO A N 1
ATOM 1829 C CA . PRO A 1 229 ? 10.631 3.193 18.246 1.00 65.94 229 PRO A CA 1
ATOM 1830 C C . PRO A 1 229 ? 10.473 1.805 18.887 1.00 65.94 229 PRO A C 1
ATOM 1832 O O . PRO A 1 229 ? 9.462 1.117 18.674 1.00 65.94 229 PRO A O 1
ATOM 1835 N N . THR A 1 230 ? 11.469 1.377 19.668 1.00 62.66 230 THR A N 1
ATOM 1836 C CA . THR A 1 230 ? 11.372 0.132 20.453 1.00 62.66 230 THR A CA 1
ATOM 1837 C C . THR A 1 230 ? 10.262 0.252 21.495 1.00 62.66 230 THR A C 1
ATOM 1839 O O . THR A 1 230 ? 9.890 1.359 21.882 1.00 62.66 230 THR A O 1
ATOM 1842 N N . GLU A 1 231 ? 9.708 -0.870 21.967 1.00 62.81 231 GLU A N 1
ATOM 1843 C CA . GLU A 1 231 ? 8.573 -0.860 22.909 1.00 62.81 231 GLU A CA 1
ATOM 1844 C C . GLU A 1 231 ? 8.810 0.013 24.144 1.00 62.81 231 GLU A C 1
ATOM 1846 O O . GLU A 1 231 ? 7.932 0.791 24.511 1.00 62.81 231 GLU A O 1
ATOM 1851 N N . LYS A 1 232 ? 10.033 -0.015 24.688 1.00 59.03 232 LYS A N 1
ATOM 1852 C CA . LYS A 1 232 ? 10.483 0.817 25.814 1.00 59.03 232 LYS A CA 1
ATOM 1853 C C . LYS A 1 232 ? 10.368 2.332 25.564 1.00 59.03 232 LYS A C 1
ATOM 1855 O O . LYS A 1 232 ? 10.281 3.097 26.517 1.00 59.03 232 LYS A O 1
ATOM 1860 N N . TYR A 1 233 ? 10.377 2.768 24.304 1.00 54.84 233 TYR A N 1
ATOM 1861 C CA . TYR A 1 233 ? 10.318 4.179 23.903 1.00 54.84 233 TYR A CA 1
ATOM 1862 C C . TYR A 1 233 ? 9.012 4.553 23.192 1.00 54.84 233 TYR A C 1
ATOM 1864 O O . TYR A 1 233 ? 8.822 5.713 22.826 1.00 54.84 233 TYR A O 1
ATOM 1872 N N . ARG A 1 234 ? 8.079 3.605 23.022 1.00 64.50 234 ARG A N 1
ATOM 1873 C CA . ARG A 1 234 ? 6.732 3.901 22.507 1.00 64.50 234 ARG A CA 1
ATOM 1874 C C . ARG A 1 234 ? 5.920 4.666 23.549 1.00 64.50 234 ARG A C 1
ATOM 1876 O O . ARG A 1 234 ? 5.281 5.660 23.207 1.00 64.50 234 ARG A O 1
ATOM 1883 N N . LYS A 1 235 ? 5.985 4.227 24.811 1.00 60.34 235 LYS A N 1
ATOM 1884 C CA . LYS A 1 235 ? 5.306 4.836 25.960 1.00 60.34 235 LYS A CA 1
ATOM 1885 C C . LYS A 1 235 ? 6.127 4.677 27.236 1.00 60.34 235 LYS A C 1
ATOM 1887 O O . LYS A 1 235 ? 6.807 3.667 27.391 1.00 60.34 235 LYS A O 1
ATOM 1892 N N . ASP A 1 236 ? 6.047 5.649 28.139 1.00 51.53 236 ASP A N 1
ATOM 1893 C CA . ASP A 1 236 ? 6.524 5.468 29.508 1.00 51.53 236 ASP A CA 1
ATOM 1894 C C . ASP A 1 236 ? 5.515 4.639 30.319 1.00 51.53 236 ASP A C 1
ATOM 1896 O O . ASP A 1 236 ? 4.448 4.249 29.835 1.00 51.53 236 ASP A O 1
ATOM 1900 N N . LYS A 1 237 ? 5.874 4.352 31.570 1.00 42.41 237 LYS A N 1
ATOM 1901 C CA . LYS A 1 237 ? 5.057 3.603 32.536 1.00 42.41 237 LYS A CA 1
ATOM 1902 C C . LYS A 1 237 ? 3.669 4.212 32.793 1.00 42.41 237 LYS A C 1
ATOM 1904 O O . LYS A 1 237 ? 2.779 3.490 33.225 1.00 42.41 237 LYS A O 1
ATOM 1909 N N . ASP A 1 238 ? 3.487 5.497 32.490 1.00 50.44 238 ASP A N 1
ATOM 1910 C CA . ASP A 1 238 ? 2.241 6.245 32.679 1.00 50.44 238 ASP A CA 1
ATOM 1911 C C . ASP A 1 238 ? 1.451 6.363 31.357 1.00 50.44 238 ASP A C 1
ATOM 1913 O O . ASP A 1 238 ? 0.393 6.988 31.282 1.00 50.44 238 ASP A O 1
ATOM 1917 N N . GLY A 1 239 ? 1.943 5.724 30.290 1.00 52.31 239 GLY A N 1
ATOM 1918 C CA . GLY A 1 239 ? 1.306 5.689 28.981 1.00 52.31 239 GLY A CA 1
ATOM 1919 C C . GLY A 1 239 ? 1.533 6.943 28.134 1.00 52.31 239 GLY A C 1
ATOM 1920 O O . GLY A 1 239 ? 0.919 7.047 27.063 1.00 52.31 239 GLY A O 1
ATOM 1921 N N . ASN A 1 240 ? 2.402 7.862 28.572 1.00 55.84 240 ASN A N 1
ATOM 1922 C CA . ASN A 1 240 ? 2.753 9.074 27.839 1.00 55.84 240 ASN A CA 1
ATOM 1923 C C . ASN A 1 240 ? 3.785 8.776 26.750 1.00 55.84 240 ASN A C 1
ATOM 1925 O O . ASN A 1 240 ? 4.604 7.862 26.851 1.00 55.84 240 ASN A O 1
ATOM 1929 N N . LYS A 1 241 ? 3.741 9.565 25.675 1.00 55.34 241 LYS A N 1
ATOM 1930 C CA . LYS A 1 241 ? 4.637 9.430 24.524 1.00 55.34 241 LYS A CA 1
ATOM 1931 C C . LYS A 1 241 ? 6.073 9.787 24.921 1.00 55.34 241 LYS A C 1
ATOM 1933 O O . LYS A 1 241 ? 6.319 10.913 25.338 1.00 55.34 241 LYS A O 1
ATOM 1938 N N . VAL A 1 242 ? 7.015 8.865 24.710 1.00 55.31 242 VAL A N 1
ATOM 1939 C CA . VAL A 1 242 ? 8.452 9.103 24.968 1.00 55.31 242 VAL A CA 1
ATOM 1940 C C . VAL A 1 242 ? 9.203 9.428 23.677 1.00 55.31 242 VAL A C 1
ATOM 1942 O O . VAL A 1 242 ? 10.038 10.326 23.663 1.00 55.31 242 VAL A O 1
ATOM 1945 N N . SER A 1 243 ? 8.886 8.754 22.566 1.00 54.69 243 SER A N 1
ATOM 1946 C CA . SER A 1 243 ? 9.504 9.039 21.267 1.00 54.69 243 SER A CA 1
ATOM 1947 C C . SER A 1 243 ? 8.870 10.263 20.602 1.00 54.69 243 SER A C 1
ATOM 1949 O O . SER A 1 243 ? 7.695 10.220 20.226 1.00 54.69 243 SER A O 1
ATOM 1951 N N . THR A 1 244 ? 9.632 11.330 20.380 1.00 59.72 244 THR A N 1
ATOM 1952 C CA . THR A 1 244 ? 9.241 12.440 19.498 1.00 59.72 244 THR A CA 1
ATOM 1953 C C . THR A 1 244 ? 9.898 12.268 18.132 1.00 59.72 244 THR A C 1
ATOM 1955 O O . THR A 1 244 ? 11.044 11.846 18.029 1.00 59.72 244 THR A O 1
ATOM 1958 N N . ILE A 1 245 ? 9.158 12.547 17.062 1.00 56.72 245 ILE A N 1
ATOM 1959 C CA . ILE A 1 245 ? 9.750 12.687 15.730 1.00 56.72 245 ILE A CA 1
ATOM 1960 C C . ILE A 1 245 ? 9.961 14.177 15.529 1.00 56.72 245 ILE A C 1
ATOM 1962 O O . ILE A 1 245 ? 8.993 14.935 15.626 1.00 56.72 245 ILE A O 1
ATOM 1966 N N . ASP A 1 246 ? 11.209 14.585 15.314 1.00 59.25 246 ASP A N 1
ATOM 1967 C CA . ASP A 1 246 ? 11.516 15.979 15.012 1.00 59.25 246 ASP A CA 1
ATOM 1968 C C . ASP A 1 246 ? 10.988 16.384 13.624 1.00 59.25 246 ASP A C 1
ATOM 1970 O O . ASP A 1 246 ? 10.569 15.556 12.812 1.00 59.25 246 ASP A O 1
ATOM 1974 N N . GLU A 1 247 ? 11.027 17.681 13.333 1.00 53.12 247 GLU A N 1
ATOM 1975 C CA . GLU A 1 247 ? 10.558 18.272 12.071 1.00 53.12 247 GLU A CA 1
ATOM 1976 C C . GLU A 1 247 ? 11.267 17.705 10.828 1.00 53.12 247 GLU A C 1
ATOM 1978 O O . GLU A 1 247 ? 10.812 17.891 9.704 1.00 53.12 247 GLU A O 1
ATOM 1983 N N . ARG A 1 248 ? 12.393 17.005 11.014 1.00 53.59 248 ARG A N 1
ATOM 1984 C CA . ARG A 1 248 ? 13.202 16.408 9.948 1.00 53.59 248 ARG A CA 1
ATOM 1985 C C . ARG A 1 248 ? 12.925 14.916 9.772 1.00 53.59 248 ARG A C 1
ATOM 1987 O O . ARG A 1 248 ? 13.525 14.297 8.891 1.00 53.59 248 ARG A O 1
ATOM 1994 N N . GLY A 1 249 ? 12.019 14.344 10.566 1.00 56.56 249 GLY A N 1
ATOM 1995 C CA . GLY A 1 249 ? 11.682 12.926 10.533 1.00 56.56 249 GLY A CA 1
ATOM 1996 C C . GLY A 1 249 ? 12.662 12.049 11.312 1.00 56.56 249 GLY A C 1
ATOM 1997 O O . GLY A 1 249 ? 12.825 10.880 10.978 1.00 56.56 249 GLY A O 1
ATOM 1998 N N . LYS A 1 250 ? 13.350 12.579 12.329 1.00 63.06 250 LYS A N 1
ATOM 1999 C CA . LYS A 1 250 ? 14.223 11.786 13.202 1.00 63.06 250 LYS A CA 1
ATOM 2000 C C . LYS A 1 250 ? 13.474 11.386 14.469 1.00 63.06 250 LYS A C 1
ATOM 2002 O O . LYS A 1 250 ? 13.034 12.246 15.226 1.00 63.06 250 LYS A O 1
ATOM 2007 N N . ILE A 1 251 ? 13.381 10.083 14.729 1.00 61.09 251 ILE A N 1
ATOM 2008 C CA . ILE A 1 251 ? 12.899 9.563 16.016 1.00 61.09 251 ILE A CA 1
ATOM 2009 C C . ILE A 1 251 ? 13.937 9.870 17.106 1.00 61.09 251 ILE A C 1
ATOM 2011 O O . ILE A 1 251 ? 15.115 9.528 16.962 1.00 61.09 251 ILE A O 1
ATOM 2015 N N . THR A 1 252 ? 13.503 10.500 18.196 1.00 60.25 252 THR A N 1
ATOM 2016 C CA . THR A 1 252 ? 14.266 10.635 19.439 1.00 60.25 252 THR A CA 1
ATOM 2017 C C . THR A 1 252 ? 14.127 9.347 20.267 1.00 60.25 252 THR A C 1
ATOM 2019 O O . THR A 1 252 ? 13.027 8.819 20.432 1.00 60.25 252 THR A O 1
ATOM 2022 N N . GLY A 1 253 ? 15.250 8.806 20.754 1.00 62.06 253 GLY A N 1
ATOM 2023 C CA . GLY A 1 253 ? 15.299 7.551 21.524 1.00 62.06 253 GLY A CA 1
ATOM 2024 C C . GLY A 1 253 ? 15.847 6.341 20.755 1.00 62.06 253 GLY A C 1
ATOM 2025 O O . GLY A 1 253 ? 16.428 6.477 19.676 1.00 62.06 253 GLY A O 1
ATOM 2026 N N . GLU A 1 254 ? 15.701 5.153 21.349 1.00 60.19 254 GLU A N 1
ATOM 2027 C CA . GLU A 1 254 ? 16.133 3.881 20.757 1.00 60.19 254 GLU A CA 1
ATOM 2028 C C . GLU A 1 254 ? 15.112 3.391 19.719 1.00 60.19 254 GLU A C 1
ATOM 2030 O O . GLU A 1 254 ? 13.896 3.437 19.929 1.00 60.19 254 GLU A O 1
ATOM 2035 N N . LYS A 1 255 ? 15.608 2.930 18.570 1.00 61.53 255 LYS A N 1
ATOM 2036 C CA . LYS A 1 255 ? 14.787 2.572 17.413 1.00 61.53 255 LYS A CA 1
ATOM 2037 C C . LYS A 1 255 ? 15.303 1.315 16.737 1.00 61.53 255 LYS A C 1
ATOM 2039 O O . LYS A 1 255 ? 16.503 1.052 16.729 1.00 61.53 255 LYS A O 1
ATOM 2044 N N . VAL A 1 256 ? 14.382 0.590 16.120 1.00 52.69 256 VAL A N 1
ATOM 2045 C CA . VAL A 1 256 ? 14.683 -0.510 15.209 1.00 52.69 256 VAL A CA 1
ATOM 2046 C C . VAL A 1 256 ? 14.512 0.004 13.790 1.00 52.69 256 VAL A C 1
ATOM 2048 O O . VAL A 1 256 ? 13.497 0.621 13.460 1.00 52.69 256 VAL A O 1
ATOM 2051 N N . MET A 1 257 ? 15.531 -0.233 12.971 1.00 49.47 257 MET A N 1
ATOM 2052 C CA . MET A 1 257 ? 15.471 -0.022 11.532 1.00 49.47 257 MET A CA 1
ATOM 2053 C C . MET A 1 257 ? 15.086 -1.347 10.886 1.00 49.47 257 MET A C 1
ATOM 2055 O O . MET A 1 257 ? 15.765 -2.354 11.087 1.00 49.47 257 MET A O 1
ATOM 2059 N N . LEU A 1 258 ? 13.975 -1.336 10.162 1.00 39.66 258 LEU A N 1
ATOM 2060 C CA . LEU A 1 258 ? 13.512 -2.439 9.340 1.00 39.66 258 LEU A CA 1
ATOM 2061 C C . LEU A 1 258 ? 13.734 -2.026 7.887 1.00 39.66 258 LEU A C 1
ATOM 2063 O O . LEU A 1 258 ? 13.083 -1.101 7.396 1.00 39.66 258 LEU A O 1
ATOM 2067 N N . ASP A 1 259 ? 14.690 -2.677 7.236 1.00 40.25 259 ASP A N 1
ATOM 2068 C CA . ASP A 1 259 ? 14.875 -2.576 5.792 1.00 40.25 259 ASP A CA 1
ATOM 2069 C C . ASP A 1 259 ? 13.927 -3.588 5.134 1.00 40.25 259 ASP A C 1
ATOM 2071 O O . ASP A 1 259 ? 13.843 -4.731 5.597 1.00 40.25 259 ASP A O 1
ATOM 2075 N N . VAL A 1 260 ? 13.173 -3.140 4.126 1.00 38.56 260 VAL A N 1
ATOM 2076 C CA . VAL A 1 260 ? 12.129 -3.923 3.439 1.00 38.56 260 VAL A CA 1
ATOM 2077 C C . VAL A 1 260 ? 12.650 -4.449 2.111 1.00 38.56 260 VAL A C 1
ATOM 2079 O O . VAL A 1 260 ? 13.347 -3.680 1.409 1.00 38.56 260 VAL A O 1
#

Foldseek 3Di:
DADPVGHDAKDKAFFFPPVDDPPTDGQWIKMKGFDDDPHHGFWIWIKTAGVVADPVVSGNIDTQKIWGFPAADPQRWTKIKMFGADRVRHTPFIKIFTADPVGHTAKIKTFDADPVRHGFWIKMKGWDWDDDPPDDDTDTFWMWIKTWGWDFDQDPNDTDTDIDIDTAWIWGFLADDPQWTKIKIFGKDFDADPVRHGDDDPNHGDIDGQAIKIFTAGPNGHTQKIKAADPCQSADPVSDHRWDQDSHRDTDDDIDMDGD

pLDDT: mean 73.72, std 13.37, range [37.66, 90.75]

Organism: NCBI:txid412755